Protein AF-A0A812JUW0-F1 (afdb_monomer_lite)

Sequence (245 aa):
MTWKSFYEKIEKSSPAAGEGAESEDSSPEVKVEDQGLHMAWTISVICWGLGLLGHKNDELLSCLASLVKPLLQHLSPYQLQNCLWAFASLGMKDAGPFFGAAVGTIEPRIKLFSHESLVAILTSFAMVKVLSANLFDAAAKVLAEAGDTLRPQDIANCTWAFAILRHPHPDIFSGLGTSAAARLHEFRPEQVAVLAWAYALARRRLAPLFEAIQKDVVGRYQQFNPDSLAGKLSVWLTFSMLLLL

Radius of gyration: 22.27 Å; chains: 1; bounding box: 39×50×75 Å

Structure (mmCIF, N/CA/C/O backbone):
data_AF-A0A812JUW0-F1
#
_entry.id   AF-A0A812JUW0-F1
#
loop_
_atom_site.group_PDB
_atom_site.id
_atom_site.type_symbol
_atom_site.label_atom_id
_atom_site.label_alt_id
_atom_site.label_comp_id
_atom_site.label_asym_id
_atom_site.label_entity_id
_atom_site.label_seq_id
_atom_site.pdbx_PDB_ins_code
_atom_site.Cartn_x
_atom_site.Cartn_y
_atom_site.Cartn_z
_atom_site.occupancy
_atom_site.B_iso_or_equiv
_atom_site.auth_seq_id
_atom_site.auth_comp_id
_atom_site.auth_asym_id
_atom_site.auth_atom_id
_atom_site.pdbx_PDB_model_num
ATOM 1 N N . MET A 1 1 ? 24.761 8.823 18.088 1.00 43.53 1 MET A N 1
ATOM 2 C CA . MET A 1 1 ? 23.777 9.610 18.863 1.00 43.53 1 MET A CA 1
ATOM 3 C C . MET A 1 1 ? 23.130 8.682 19.864 1.00 43.53 1 MET A C 1
ATOM 5 O O . MET A 1 1 ? 22.489 7.726 19.452 1.00 43.53 1 MET A O 1
ATOM 9 N N . THR A 1 2 ? 23.386 8.887 21.150 1.00 41.88 2 THR A N 1
ATOM 10 C CA . THR A 1 2 ? 22.841 8.060 22.232 1.00 41.88 2 THR A CA 1
ATOM 11 C C . THR A 1 2 ? 21.511 8.641 22.708 1.00 41.88 2 THR A C 1
ATOM 13 O O . THR A 1 2 ? 21.318 9.851 22.710 1.00 41.88 2 THR A O 1
ATOM 16 N N . TRP A 1 3 ? 20.584 7.780 23.127 1.00 32.16 3 TRP A N 1
ATOM 17 C CA . TRP A 1 3 ? 19.238 8.141 23.599 1.00 32.16 3 TRP A CA 1
ATOM 18 C C . TRP A 1 3 ? 19.228 9.254 24.669 1.00 32.16 3 TRP A C 1
ATOM 20 O O . TRP A 1 3 ? 18.366 10.129 24.653 1.00 32.16 3 TRP A O 1
ATOM 30 N N . LYS A 1 4 ? 20.262 9.300 25.524 1.00 34.59 4 LYS A N 1
ATOM 31 C CA . LYS A 1 4 ? 20.485 10.382 26.499 1.00 34.59 4 LYS A CA 1
ATOM 32 C C . LYS A 1 4 ? 20.612 11.769 25.859 1.00 34.59 4 LYS A C 1
ATOM 34 O O . LYS A 1 4 ? 20.006 12.710 26.352 1.00 34.59 4 LYS A O 1
ATOM 39 N N . SER A 1 5 ? 21.321 11.898 24.733 1.00 34.78 5 SER A N 1
ATOM 40 C CA . SER A 1 5 ? 21.528 13.205 24.091 1.00 34.78 5 SER A CA 1
ATOM 41 C C . SER A 1 5 ? 20.258 13.763 23.447 1.00 34.78 5 SER A C 1
ATOM 43 O O . SER A 1 5 ? 20.192 14.952 23.157 1.00 34.78 5 SER A O 1
ATOM 45 N N . PHE A 1 6 ? 19.269 12.907 23.170 1.00 37.59 6 PHE A N 1
ATOM 46 C CA . PHE A 1 6 ? 17.970 13.324 22.646 1.00 37.59 6 PHE A CA 1
ATOM 47 C C . PHE A 1 6 ? 17.069 13.855 23.771 1.00 37.59 6 PHE A C 1
ATOM 49 O O . PHE A 1 6 ? 16.506 14.937 23.628 1.00 37.59 6 PHE A O 1
ATOM 56 N N . TYR A 1 7 ? 17.032 13.163 24.917 1.00 36.69 7 TYR A N 1
ATOM 57 C CA . TYR A 1 7 ? 16.307 13.610 26.115 1.00 36.69 7 TYR A CA 1
ATOM 58 C C . TYR A 1 7 ? 16.863 14.916 26.695 1.00 36.69 7 TYR A C 1
ATOM 60 O O . TYR A 1 7 ? 16.098 15.847 26.925 1.00 36.69 7 TYR A O 1
ATOM 68 N N . GLU A 1 8 ? 18.188 15.045 26.818 1.00 43.38 8 GLU A N 1
ATOM 69 C CA . GLU A 1 8 ? 18.823 16.278 27.318 1.00 43.38 8 GLU A CA 1
ATOM 70 C C . GLU A 1 8 ? 18.531 17.502 26.434 1.00 43.38 8 GLU A C 1
ATOM 72 O O . GLU A 1 8 ? 18.550 18.640 26.904 1.00 43.38 8 GLU A O 1
ATOM 77 N N . LYS A 1 9 ? 18.267 17.285 25.140 1.00 42.47 9 LYS A N 1
ATOM 78 C CA . LYS A 1 9 ? 17.955 18.357 24.188 1.00 42.47 9 LYS A CA 1
ATOM 79 C C . LYS A 1 9 ? 16.511 18.842 24.321 1.00 42.47 9 LYS A C 1
ATOM 81 O O . LYS A 1 9 ? 16.259 20.019 24.090 1.00 42.47 9 LYS A O 1
ATOM 86 N N . ILE A 1 10 ? 15.601 17.949 24.709 1.00 42.12 10 ILE A N 1
ATOM 87 C CA . ILE A 1 10 ? 14.196 18.260 24.995 1.00 42.12 10 ILE A CA 1
ATOM 88 C C . ILE A 1 10 ? 14.092 18.992 26.338 1.00 42.12 10 ILE A C 1
ATOM 90 O O . ILE A 1 10 ? 13.465 20.045 26.417 1.00 42.12 10 ILE A O 1
ATOM 94 N N . GLU A 1 11 ? 14.790 18.501 27.361 1.00 36.78 11 GLU A N 1
ATOM 95 C CA . GLU A 1 11 ? 14.770 19.070 28.714 1.00 36.78 11 GLU A CA 1
ATOM 96 C C . GLU A 1 11 ? 15.351 20.496 28.753 1.00 36.78 11 GLU A C 1
ATOM 98 O O . GLU A 1 11 ? 14.772 21.388 29.364 1.00 36.78 11 GLU A O 1
ATOM 103 N N . LYS A 1 12 ? 16.422 20.763 27.989 1.00 40.06 12 LYS A N 1
ATOM 104 C CA . LYS A 1 12 ? 17.018 22.110 27.852 1.00 40.06 12 LYS A CA 1
ATOM 105 C C . LYS A 1 12 ? 16.205 23.095 27.006 1.00 40.06 12 LYS A C 1
ATOM 107 O O . LYS A 1 12 ? 16.500 24.285 27.033 1.00 40.06 12 LYS A O 1
ATOM 112 N N . SER A 1 13 ? 15.230 22.618 26.230 1.00 36.50 13 SER A N 1
ATOM 113 C CA . SER A 1 13 ? 14.337 23.473 25.430 1.00 36.50 13 SER A CA 1
ATOM 114 C C . SER A 1 13 ? 13.050 23.866 26.162 1.00 36.50 13 SER A C 1
ATOM 116 O O . SER A 1 13 ? 12.277 24.671 25.645 1.00 36.50 13 SER A O 1
ATOM 118 N N . SER A 1 14 ? 12.838 23.333 27.368 1.00 29.84 14 SER A N 1
ATOM 119 C CA . SER A 1 14 ? 11.756 23.743 28.258 1.00 29.84 14 SER A CA 1
ATOM 120 C C . SER A 1 14 ? 12.184 24.984 29.053 1.00 29.84 14 SER A C 1
ATOM 122 O O . SER A 1 14 ? 13.295 24.994 29.587 1.00 29.84 14 SER A O 1
ATOM 124 N N . PRO A 1 15 ? 11.356 26.040 29.161 1.00 32.12 15 PRO A N 1
ATOM 125 C CA . PRO A 1 15 ? 11.672 27.172 30.024 1.00 32.12 15 PRO A CA 1
ATOM 126 C C . PRO A 1 15 ? 11.814 26.688 31.476 1.00 32.12 15 PRO A C 1
ATOM 128 O O . PRO A 1 15 ? 10.964 25.959 31.986 1.00 32.12 15 PRO A O 1
ATOM 131 N N . ALA A 1 16 ? 12.938 27.044 32.100 1.00 34.09 16 ALA A N 1
ATOM 132 C CA . ALA A 1 16 ? 13.340 26.589 33.424 1.00 34.09 16 ALA A CA 1
ATOM 133 C C . ALA A 1 16 ? 12.333 27.023 34.501 1.00 34.09 16 ALA A C 1
ATOM 135 O O . ALA A 1 16 ? 12.074 28.215 34.666 1.00 34.09 16 ALA A O 1
ATOM 136 N N . ALA A 1 17 ? 11.809 26.061 35.263 1.00 30.72 17 ALA A N 1
ATOM 137 C CA . ALA A 1 17 ? 11.135 26.335 36.524 1.00 30.72 17 ALA A CA 1
ATOM 138 C C . ALA A 1 17 ? 12.205 26.693 37.569 1.00 30.72 17 ALA A C 1
ATOM 140 O O . ALA A 1 17 ? 13.008 25.847 37.959 1.00 30.72 17 ALA A O 1
ATOM 141 N N . GLY A 1 18 ? 12.255 27.965 37.963 1.00 31.16 18 GLY A N 1
ATOM 142 C CA . GLY A 1 18 ? 13.013 28.413 39.126 1.00 31.16 18 GLY A CA 1
ATOM 143 C C . GLY A 1 18 ? 12.275 28.040 40.410 1.00 31.16 18 GLY A C 1
ATOM 144 O O . GLY A 1 18 ? 11.073 28.268 40.526 1.00 31.16 18 GLY A O 1
ATOM 145 N N . GLU A 1 19 ? 12.998 27.466 41.366 1.00 34.09 19 GLU A N 1
ATOM 146 C CA . GLU A 1 19 ? 12.528 27.254 42.733 1.00 34.09 19 GLU A CA 1
ATOM 147 C C . GLU A 1 19 ? 12.426 28.596 43.479 1.00 34.09 19 GLU A C 1
ATOM 149 O O . GLU A 1 19 ? 13.383 29.371 43.504 1.00 34.09 19 GLU A O 1
ATOM 154 N N . GLY A 1 20 ? 11.284 28.830 44.137 1.00 30.80 20 GLY A N 1
ATOM 155 C CA . GLY A 1 20 ? 11.148 29.799 45.227 1.00 30.80 20 GLY A CA 1
ATOM 156 C C . GLY A 1 20 ? 10.054 30.854 45.050 1.00 30.80 20 GLY A C 1
ATOM 157 O O . GLY A 1 20 ? 10.342 31.945 44.573 1.00 30.80 20 GLY A O 1
ATOM 158 N N . ALA A 1 21 ? 8.833 30.540 45.499 1.00 27.75 21 ALA A N 1
ATOM 159 C CA . ALA A 1 21 ? 7.939 31.393 46.302 1.00 27.75 21 ALA A CA 1
ATOM 160 C C . ALA A 1 21 ? 6.528 30.777 46.319 1.00 27.75 21 ALA A C 1
ATOM 162 O O . ALA A 1 21 ? 5.936 30.528 45.273 1.00 27.75 21 ALA A O 1
ATOM 163 N N . GLU A 1 22 ? 5.995 30.527 47.514 1.00 41.31 22 GLU A N 1
ATOM 164 C CA . GLU A 1 22 ? 4.578 30.231 47.727 1.00 41.31 22 GLU A CA 1
ATOM 165 C C . GLU A 1 22 ? 3.726 31.401 47.205 1.00 41.31 22 GLU A C 1
ATOM 167 O O . GLU A 1 22 ? 3.746 32.490 47.777 1.00 41.31 22 GLU A O 1
ATOM 172 N N . SER A 1 23 ? 2.969 31.190 46.129 1.00 32.59 23 SER A N 1
ATOM 173 C CA . SER A 1 23 ? 1.842 32.052 45.760 1.00 32.59 23 SER A CA 1
ATOM 174 C C . SER A 1 23 ? 0.919 31.323 44.788 1.00 32.59 23 SER A C 1
ATOM 176 O O . SER A 1 23 ? 1.364 30.913 43.722 1.00 32.59 23 SER A O 1
ATOM 178 N N . GLU A 1 24 ? -0.335 31.174 45.221 1.00 33.78 24 GLU A N 1
ATOM 179 C CA . GLU A 1 24 ? -1.560 30.847 44.475 1.00 33.78 24 GLU A CA 1
ATOM 180 C C . GLU A 1 24 ? -1.440 29.831 43.325 1.00 33.78 24 GLU A C 1
ATOM 182 O O . GLU A 1 24 ? -1.001 30.143 42.217 1.00 33.78 24 GLU A O 1
ATOM 187 N N . ASP A 1 25 ? -1.937 28.617 43.598 1.00 35.53 25 ASP A N 1
ATOM 188 C CA . ASP A 1 25 ? -2.218 27.567 42.616 1.00 35.53 25 ASP A CA 1
ATOM 189 C C . ASP A 1 25 ? -3.075 28.122 41.468 1.00 35.53 25 ASP A C 1
ATOM 191 O O . ASP A 1 25 ? -4.295 28.250 41.542 1.00 35.53 25 ASP A O 1
ATOM 195 N N . SER A 1 26 ? -2.374 28.507 40.411 1.00 35.00 26 SER A N 1
ATOM 196 C CA . SER A 1 26 ? -2.895 28.900 39.110 1.00 35.00 26 SER A CA 1
ATOM 197 C C . SER A 1 26 ? -2.210 28.035 38.056 1.00 35.00 26 SER A C 1
ATOM 199 O O . SER A 1 26 ? -1.702 28.508 37.040 1.00 35.00 26 SER A O 1
ATOM 201 N N . SER A 1 27 ? -2.172 26.726 38.316 1.00 34.12 27 SER A N 1
ATOM 202 C CA . SER A 1 27 ? -1.866 25.744 37.284 1.00 34.12 27 SER A CA 1
ATOM 203 C C . SER A 1 27 ? -2.914 25.905 36.174 1.00 34.12 27 SER A C 1
ATOM 205 O O . SER A 1 27 ? -4.108 25.807 36.468 1.00 34.12 27 SER A O 1
ATOM 207 N N . PRO A 1 28 ? -2.537 26.195 34.913 1.00 37.09 28 PRO A N 1
ATOM 208 C CA . PRO A 1 28 ? -3.521 26.323 33.851 1.00 37.09 28 PRO A CA 1
ATOM 209 C C . PRO A 1 28 ? -4.243 24.983 33.719 1.00 37.09 28 PRO A C 1
ATOM 211 O O . PRO A 1 28 ? -3.609 23.965 33.438 1.00 37.09 28 PRO A O 1
ATOM 214 N N . GLU A 1 29 ? -5.558 24.978 33.950 1.00 36.66 29 GLU A N 1
ATOM 215 C CA . GLU A 1 29 ? -6.418 23.840 33.641 1.00 36.66 29 GLU A CA 1
ATOM 216 C C . GLU A 1 29 ? -6.161 23.443 32.185 1.00 36.66 29 GLU A C 1
ATOM 218 O O . GLU A 1 29 ? -6.577 24.129 31.246 1.00 36.66 29 GLU A O 1
ATOM 223 N N . VAL A 1 30 ? -5.421 22.349 31.990 1.00 39.66 30 VAL A N 1
ATOM 224 C CA . VAL A 1 30 ? -5.222 21.749 30.674 1.00 39.66 30 VAL A CA 1
ATOM 225 C C . VAL A 1 30 ? -6.606 21.330 30.204 1.00 39.66 30 VAL A C 1
ATOM 227 O O . VAL A 1 30 ? -7.180 20.362 30.709 1.00 39.66 30 VAL A O 1
ATOM 230 N N . LYS A 1 31 ? -7.176 22.120 29.289 1.00 38.47 31 LYS A N 1
ATOM 231 C CA . LYS A 1 31 ? -8.528 21.918 28.770 1.00 38.47 31 LYS A CA 1
ATOM 232 C C . LYS A 1 31 ? -8.668 20.471 28.305 1.00 38.47 31 LYS A C 1
ATOM 234 O O . LYS A 1 31 ? -7.777 19.931 27.659 1.00 38.47 31 LYS A O 1
ATOM 239 N N . VAL A 1 32 ? -9.806 19.850 28.602 1.00 45.47 32 VAL A N 1
ATOM 240 C CA . VAL A 1 32 ? -10.122 18.449 28.257 1.00 45.47 32 VAL A CA 1
ATOM 241 C C . VAL A 1 32 ? -9.897 18.141 26.761 1.00 45.47 32 VAL A C 1
ATOM 243 O O . VAL A 1 32 ? -9.529 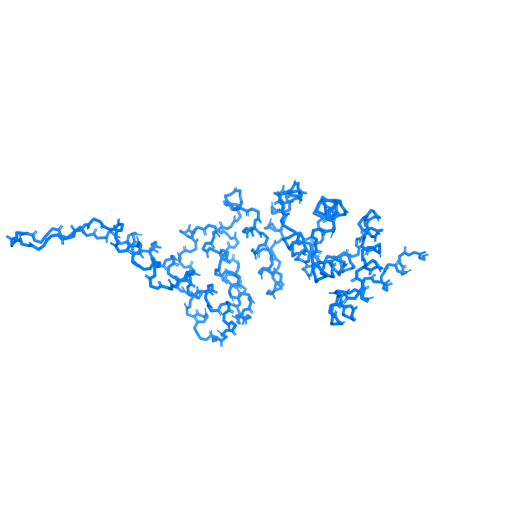17.024 26.403 1.00 45.47 32 VAL A O 1
ATOM 246 N N . GLU A 1 33 ? -10.034 19.143 25.886 1.00 50.09 33 GLU A N 1
ATOM 247 C CA . GLU A 1 33 ? -9.708 19.056 24.452 1.00 50.09 33 GLU A CA 1
ATOM 248 C C . GLU A 1 33 ? -8.219 18.761 24.175 1.00 50.09 33 GLU A C 1
ATOM 250 O O . GLU A 1 33 ? -7.896 18.006 23.258 1.00 50.09 33 GLU A O 1
ATOM 255 N N . ASP A 1 34 ? -7.314 19.290 24.998 1.00 55.34 34 ASP A N 1
ATOM 256 C CA . ASP A 1 34 ? -5.862 19.129 24.874 1.00 55.34 34 ASP A CA 1
ATOM 257 C C . ASP A 1 34 ? -5.413 17.723 25.326 1.00 55.34 34 ASP A C 1
ATOM 259 O O . ASP A 1 34 ? -4.532 17.097 24.728 1.00 55.34 34 ASP A O 1
ATOM 263 N N . GLN A 1 35 ? -6.113 17.140 26.309 1.00 57.84 35 GLN A N 1
ATOM 264 C CA . GLN A 1 35 ? -5.899 15.749 26.738 1.00 57.84 35 GLN A CA 1
ATOM 265 C C . GLN A 1 35 ? -6.239 14.743 25.626 1.00 57.84 35 GLN A C 1
ATOM 267 O O . GLN A 1 35 ? -5.523 13.754 25.436 1.00 57.84 35 GLN A O 1
ATOM 272 N N . GLY A 1 36 ? -7.297 15.007 24.851 1.00 60.31 36 GLY A N 1
ATOM 273 C CA . GLY A 1 36 ? -7.680 14.181 23.704 1.00 60.31 36 GLY A CA 1
ATOM 274 C C . GLY A 1 36 ? -6.615 14.164 22.600 1.00 60.31 36 GLY A C 1
ATOM 275 O O . GLY A 1 36 ? -6.335 13.108 22.025 1.00 60.31 36 GLY A O 1
ATOM 276 N N . LEU A 1 37 ? -5.964 15.306 22.350 1.00 64.75 37 LEU A N 1
ATOM 277 C CA . LEU A 1 37 ? -4.883 15.431 21.365 1.00 64.75 37 LEU A CA 1
ATOM 278 C C . LEU A 1 37 ? -3.600 14.708 21.804 1.00 64.75 37 LEU A C 1
ATOM 280 O O . LEU A 1 37 ? -2.991 13.981 21.010 1.00 64.75 37 LEU A O 1
ATOM 284 N N . HIS A 1 38 ? -3.206 14.856 23.071 1.00 72.50 38 HIS A N 1
ATOM 285 C CA . HIS A 1 38 ? -2.060 14.133 23.629 1.00 72.50 38 HIS A CA 1
ATOM 286 C C . HIS A 1 38 ? -2.277 12.616 23.617 1.00 72.50 38 HIS A C 1
ATOM 288 O O . HIS A 1 38 ? -1.358 11.852 23.294 1.00 72.50 38 HIS A O 1
ATOM 294 N N . MET A 1 39 ? -3.501 12.169 23.901 1.00 76.38 39 MET A N 1
ATOM 295 C CA . MET A 1 39 ? -3.869 10.758 23.844 1.00 76.38 39 MET A CA 1
ATOM 296 C C . MET A 1 39 ? -3.811 10.215 22.409 1.00 76.38 39 MET A C 1
ATOM 298 O O . MET A 1 39 ? -3.227 9.156 22.183 1.00 76.38 39 MET A O 1
ATOM 302 N N . ALA A 1 40 ? -4.313 10.965 21.424 1.00 76.81 40 ALA A N 1
ATOM 303 C CA . ALA A 1 40 ? -4.220 10.613 20.005 1.00 76.81 40 ALA A CA 1
ATOM 304 C C . ALA A 1 40 ? -2.769 10.422 19.531 1.00 76.81 40 ALA A C 1
ATOM 306 O O . ALA A 1 40 ? -2.444 9.424 18.878 1.00 76.81 40 ALA A O 1
ATOM 307 N N . TRP A 1 41 ? -1.879 11.351 19.892 1.00 84.38 41 TRP A N 1
ATOM 308 C CA . TRP A 1 41 ? -0.459 11.230 19.567 1.00 84.38 41 TRP A CA 1
ATOM 309 C C . TRP A 1 41 ? 0.160 9.996 20.227 1.00 84.38 41 TRP A C 1
ATOM 311 O O . TRP A 1 41 ? 0.748 9.163 19.534 1.00 84.38 41 TRP A O 1
ATOM 321 N N . THR A 1 42 ? -0.048 9.835 21.534 1.00 86.88 42 THR A N 1
ATOM 322 C CA . THR A 1 42 ? 0.510 8.726 22.321 1.00 86.88 42 THR A CA 1
ATOM 323 C C . THR A 1 42 ? 0.080 7.375 21.760 1.00 86.88 42 THR A C 1
ATOM 325 O O . THR A 1 42 ? 0.923 6.510 21.517 1.00 86.88 42 THR A O 1
ATOM 328 N N . ILE A 1 43 ? -1.211 7.201 21.463 1.00 86.19 43 ILE A N 1
ATOM 329 C CA . ILE A 1 43 ? -1.713 5.943 20.909 1.00 86.19 43 ILE A CA 1
ATOM 330 C C . ILE A 1 43 ? -1.110 5.663 19.528 1.00 86.19 43 ILE A C 1
ATOM 332 O O . ILE A 1 43 ? -0.727 4.526 19.254 1.00 86.19 43 ILE A O 1
ATOM 336 N N . SER A 1 44 ? -0.966 6.678 18.671 1.00 88.44 44 SER A N 1
ATOM 337 C CA . SER A 1 44 ? -0.362 6.484 17.346 1.00 88.44 44 SER A CA 1
ATOM 338 C C . SER A 1 44 ? 1.095 6.011 17.429 1.00 88.44 44 SER A C 1
ATOM 340 O O . SER A 1 44 ? 1.513 5.159 16.643 1.00 88.44 44 SER A O 1
ATOM 342 N N . VAL A 1 45 ? 1.852 6.510 18.412 1.00 89.31 45 VAL A N 1
ATOM 343 C CA . VAL A 1 45 ? 3.244 6.112 18.656 1.00 89.31 45 VAL A CA 1
ATOM 344 C C . VAL A 1 45 ? 3.310 4.697 19.221 1.00 89.31 45 VAL A C 1
ATOM 346 O O . VAL A 1 45 ? 4.145 3.914 18.775 1.00 89.31 45 VAL A O 1
ATOM 349 N N . ILE A 1 46 ? 2.405 4.336 20.139 1.00 90.44 46 ILE A N 1
ATOM 350 C CA . ILE A 1 46 ? 2.284 2.961 20.646 1.00 90.44 46 ILE A CA 1
ATOM 351 C C . ILE A 1 46 ? 1.986 1.999 19.493 1.00 90.44 46 ILE A C 1
ATOM 353 O O . ILE A 1 46 ? 2.671 0.989 19.351 1.00 90.44 46 ILE A O 1
ATOM 357 N N . CYS A 1 47 ? 1.009 2.324 18.641 1.00 89.44 47 CYS A N 1
ATOM 358 C CA . CYS A 1 47 ? 0.661 1.515 17.473 1.00 89.44 47 CYS A CA 1
ATOM 359 C C . CYS A 1 47 ? 1.878 1.321 16.562 1.00 89.44 47 CYS A C 1
ATOM 361 O O . CYS A 1 47 ? 2.236 0.191 16.232 1.00 89.44 47 CYS A O 1
ATOM 363 N N . TRP A 1 48 ? 2.556 2.414 16.209 1.00 88.38 48 TRP A N 1
ATOM 364 C CA . TRP A 1 48 ? 3.756 2.358 15.381 1.00 88.38 48 TRP A CA 1
ATOM 365 C C . TRP A 1 48 ? 4.862 1.497 16.009 1.00 88.38 48 TRP A C 1
ATOM 367 O O . TRP A 1 48 ? 5.406 0.618 15.341 1.00 88.38 48 TRP A O 1
ATOM 377 N N . GLY A 1 49 ? 5.142 1.686 17.302 1.00 89.25 49 GLY A N 1
ATOM 378 C CA . GLY A 1 49 ? 6.133 0.903 18.039 1.00 89.25 49 GLY A CA 1
ATOM 379 C C . GLY A 1 49 ? 5.808 -0.592 18.064 1.00 89.25 49 GLY A C 1
ATOM 380 O O . GLY A 1 49 ? 6.680 -1.413 17.787 1.00 89.25 49 GLY A O 1
ATOM 381 N N . LEU A 1 50 ? 4.547 -0.957 18.316 1.00 89.25 50 LEU A N 1
ATOM 382 C CA . LEU A 1 50 ? 4.095 -2.352 18.277 1.00 89.25 50 LEU A CA 1
ATOM 383 C C . LEU A 1 50 ? 4.277 -2.969 16.887 1.00 89.25 50 LEU A C 1
ATOM 385 O O . LEU A 1 50 ? 4.781 -4.088 16.777 1.00 89.25 50 LEU A O 1
ATOM 389 N N . GLY A 1 51 ? 3.903 -2.239 15.833 1.00 86.75 51 GLY A N 1
ATOM 390 C CA . GLY A 1 51 ? 4.049 -2.704 14.456 1.00 86.75 51 GLY A CA 1
ATOM 391 C C . GLY A 1 51 ? 5.512 -2.918 14.059 1.00 86.75 51 GLY A C 1
ATOM 392 O O . GLY A 1 51 ? 5.823 -3.912 13.407 1.00 86.75 51 GLY A O 1
ATOM 393 N N . LEU A 1 52 ? 6.425 -2.044 14.498 1.00 87.31 52 LEU A N 1
ATOM 394 C CA . LEU A 1 52 ? 7.865 -2.213 14.268 1.00 87.31 52 LEU A CA 1
ATOM 395 C C . LEU A 1 52 ? 8.452 -3.425 14.999 1.00 87.31 52 LEU A C 1
ATOM 397 O O . LEU A 1 52 ? 9.313 -4.108 14.450 1.00 87.31 52 LEU A O 1
ATOM 401 N N . LEU A 1 53 ? 7.997 -3.689 16.225 1.00 89.94 53 LEU A N 1
ATOM 402 C CA . LEU A 1 53 ? 8.456 -4.831 17.020 1.00 89.94 53 LEU A CA 1
ATOM 403 C C . LEU A 1 53 ? 7.856 -6.164 16.551 1.00 89.94 53 LEU A C 1
ATOM 405 O O . LEU A 1 53 ? 8.315 -7.219 16.982 1.00 89.94 53 LEU A O 1
ATOM 409 N N . GLY A 1 54 ? 6.814 -6.136 15.712 1.00 86.44 54 GLY A N 1
ATOM 410 C CA . GLY A 1 54 ? 6.083 -7.334 15.292 1.00 86.44 54 GLY A CA 1
ATOM 411 C C . GLY A 1 54 ? 5.366 -8.045 16.447 1.00 86.44 54 GLY A C 1
ATOM 412 O O . GLY A 1 54 ? 4.972 -9.204 16.315 1.00 86.44 54 GLY A O 1
ATOM 413 N N . HIS A 1 55 ? 5.207 -7.379 17.595 1.00 84.31 55 HIS A N 1
ATOM 414 C CA . HIS A 1 55 ? 4.640 -7.981 18.794 1.00 84.31 55 HIS A CA 1
ATOM 415 C C . HIS A 1 55 ? 3.112 -7.979 18.716 1.00 84.31 55 HIS A C 1
ATOM 417 O O . HIS A 1 55 ? 2.440 -7.008 19.077 1.00 84.31 55 HIS A O 1
ATOM 423 N N . LYS A 1 56 ? 2.554 -9.090 18.237 1.00 88.81 56 LYS A N 1
ATOM 424 C CA . LYS A 1 56 ? 1.110 -9.276 18.134 1.00 88.81 56 LYS A CA 1
ATOM 425 C C . LYS A 1 56 ? 0.496 -9.625 19.492 1.00 88.81 56 LYS A C 1
ATOM 427 O O . LYS A 1 56 ? 0.815 -10.656 20.075 1.00 88.81 56 LYS A O 1
ATOM 432 N N . ASN A 1 57 ? -0.453 -8.806 19.940 1.00 90.25 57 ASN A N 1
ATOM 433 C CA . ASN A 1 57 ? -1.342 -9.109 21.060 1.00 90.25 57 ASN A CA 1
ATOM 434 C C . ASN A 1 57 ? -2.772 -8.686 20.684 1.00 90.25 57 ASN A C 1
ATOM 436 O O . ASN A 1 57 ? -3.060 -7.495 20.590 1.00 90.25 57 ASN A O 1
ATOM 440 N N . ASP A 1 58 ? -3.650 -9.661 20.441 1.00 90.06 58 ASP A N 1
ATOM 441 C CA . ASP A 1 58 ? -5.004 -9.414 19.924 1.00 90.06 58 ASP A CA 1
ATOM 442 C C . ASP A 1 58 ? -5.870 -8.583 20.892 1.00 90.06 58 ASP A C 1
ATOM 444 O O . ASP A 1 58 ? -6.633 -7.722 20.446 1.00 90.06 58 ASP A O 1
ATOM 448 N N . GLU A 1 59 ? -5.735 -8.794 22.205 1.00 90.00 59 GLU A N 1
ATOM 449 C CA . GLU A 1 59 ? -6.479 -8.044 23.228 1.00 90.00 59 GLU A CA 1
ATOM 450 C C . GLU A 1 59 ? -6.038 -6.580 23.266 1.00 90.00 59 GLU A C 1
ATOM 452 O O . GLU A 1 59 ? -6.869 -5.670 23.238 1.00 90.00 59 GLU A O 1
ATOM 457 N N . LEU A 1 60 ? -4.722 -6.346 23.249 1.00 90.19 60 LEU A N 1
ATOM 458 C CA . LEU A 1 60 ? -4.155 -5.002 23.213 1.00 90.19 60 LEU A CA 1
ATOM 459 C C . LEU A 1 60 ? -4.576 -4.259 21.942 1.00 90.19 60 LEU A C 1
ATOM 461 O O . LEU A 1 60 ? -4.996 -3.109 22.021 1.00 90.19 60 LEU A O 1
ATOM 465 N N . LEU A 1 61 ? -4.507 -4.910 20.778 1.00 91.19 61 LEU A N 1
ATOM 466 C CA . LEU A 1 61 ? -4.919 -4.303 19.509 1.00 91.19 61 LEU A CA 1
ATOM 467 C C . LEU A 1 61 ? -6.410 -3.947 19.509 1.00 91.19 61 LEU A C 1
ATOM 469 O O . LEU A 1 61 ? -6.773 -2.850 19.089 1.00 91.19 61 LEU A O 1
ATOM 473 N N . SER A 1 62 ? -7.262 -4.822 20.048 1.00 90.56 62 SER A N 1
ATOM 474 C CA . SER A 1 62 ? -8.705 -4.571 20.169 1.00 90.56 62 SER A CA 1
ATOM 475 C C . SER A 1 62 ? -9.012 -3.402 21.115 1.00 90.56 62 SER A C 1
ATOM 477 O O . SER A 1 62 ? -9.875 -2.566 20.826 1.00 90.56 62 SER A O 1
ATOM 479 N N . CYS A 1 63 ? -8.272 -3.303 22.224 1.00 90.50 63 CYS A N 1
ATOM 480 C CA . CYS A 1 63 ? -8.362 -2.186 23.161 1.00 90.50 63 CYS A CA 1
ATOM 481 C C . CYS A 1 63 ? -7.933 -0.866 22.500 1.00 90.50 63 CYS A C 1
ATOM 483 O O . CYS A 1 63 ? -8.691 0.105 22.506 1.00 90.50 63 CYS A O 1
ATOM 485 N N . LEU A 1 64 ? -6.771 -0.846 21.837 1.00 91.00 64 LEU A N 1
ATOM 486 C CA . LEU A 1 64 ? -6.276 0.329 21.115 1.00 91.00 64 LEU A CA 1
ATOM 487 C C . LEU A 1 64 ? -7.244 0.761 20.009 1.00 91.00 64 LEU A C 1
ATOM 489 O O . LEU A 1 64 ? -7.554 1.943 19.905 1.00 91.00 64 LEU A O 1
ATOM 493 N N . ALA A 1 65 ? -7.786 -0.171 19.221 1.00 91.00 65 ALA A N 1
ATOM 494 C CA . ALA A 1 65 ? -8.776 0.149 18.194 1.00 91.00 65 ALA A CA 1
ATOM 495 C C . ALA A 1 65 ? -10.034 0.804 18.791 1.00 91.00 65 ALA A C 1
ATOM 497 O O . ALA A 1 65 ? -10.549 1.771 18.226 1.00 91.00 65 ALA A O 1
ATOM 498 N N . SER A 1 66 ? -10.497 0.327 19.950 1.00 89.44 66 SER A N 1
ATOM 499 C CA . SER A 1 66 ? -11.652 0.889 20.664 1.00 89.44 66 SER A CA 1
ATOM 500 C C . SER A 1 66 ? -11.378 2.293 21.213 1.00 89.44 66 SER A C 1
ATOM 502 O O . SER A 1 66 ? -12.256 3.149 21.140 1.00 89.44 66 SER A O 1
ATOM 504 N N . LEU A 1 67 ? -10.156 2.552 21.693 1.00 89.12 67 LEU A N 1
ATOM 505 C CA . LEU A 1 67 ? -9.714 3.873 22.161 1.00 89.12 67 LEU A CA 1
ATOM 506 C C . LEU A 1 67 ? -9.529 4.874 21.013 1.00 89.12 67 LEU A C 1
ATOM 508 O O . LEU A 1 67 ? -9.870 6.046 21.147 1.00 89.12 67 LEU A O 1
ATOM 512 N N . VAL A 1 68 ? -9.006 4.423 19.870 1.00 90.56 68 VAL A N 1
ATOM 513 C CA . VAL A 1 68 ? -8.737 5.286 18.709 1.00 90.56 68 VAL A CA 1
ATOM 514 C C . VAL A 1 68 ? -10.008 5.623 17.940 1.00 90.56 68 VAL A C 1
ATOM 516 O O . VAL A 1 68 ? -10.114 6.719 17.395 1.00 90.56 68 VAL A O 1
ATOM 519 N N . LYS A 1 69 ? -10.981 4.709 17.879 1.00 90.25 69 LYS A N 1
ATOM 520 C CA . LYS A 1 69 ? -12.218 4.893 17.108 1.00 90.25 69 LYS A CA 1
ATOM 521 C C . LYS A 1 69 ? -12.947 6.224 17.382 1.00 90.25 69 LYS A C 1
ATOM 523 O O . LYS A 1 69 ? -13.267 6.893 16.400 1.00 90.25 69 LYS A O 1
ATOM 528 N N . PRO A 1 70 ? -13.188 6.659 18.637 1.00 88.88 70 PRO A N 1
ATOM 529 C CA . PRO A 1 70 ? -13.801 7.965 18.902 1.00 88.88 70 PRO A CA 1
ATOM 530 C C . PRO A 1 70 ? -12.890 9.152 18.548 1.00 88.88 70 PRO A C 1
ATOM 532 O O . PRO A 1 70 ? -13.384 10.251 18.326 1.00 88.88 70 PRO A O 1
ATOM 535 N N . LEU A 1 71 ? -11.573 8.942 18.455 1.00 88.19 71 LEU A N 1
ATOM 536 C CA . LEU A 1 71 ? -10.586 9.986 18.169 1.00 88.19 71 LEU A CA 1
ATOM 537 C C . LEU A 1 71 ? -10.293 10.164 16.673 1.00 88.19 71 LEU A C 1
ATOM 539 O O . LEU A 1 71 ? -9.592 11.108 16.314 1.00 88.19 71 LEU A O 1
ATOM 543 N N . LEU A 1 72 ? -10.813 9.294 15.794 1.00 90.00 72 LEU A N 1
ATOM 544 C CA . LEU A 1 72 ? -10.467 9.257 14.364 1.00 90.00 72 LEU A CA 1
ATOM 545 C C . LEU A 1 72 ? -10.518 10.636 13.694 1.00 90.00 72 LEU A C 1
ATOM 547 O O . LEU A 1 72 ? -9.576 11.011 12.997 1.00 90.00 72 LEU A O 1
ATOM 551 N N . GLN A 1 73 ? -11.572 11.415 13.948 1.00 87.62 73 GLN A N 1
ATOM 552 C CA . GLN A 1 73 ? -11.759 12.735 13.335 1.00 87.62 73 GLN A CA 1
ATOM 553 C C . GLN A 1 73 ? -10.683 13.753 13.738 1.00 87.62 73 GLN A C 1
ATOM 555 O O . GLN A 1 73 ? -10.356 14.638 12.948 1.00 87.62 73 GLN A O 1
ATOM 560 N N . HIS A 1 74 ? -10.098 13.593 14.924 1.00 86.25 74 HIS A N 1
ATOM 561 C CA . HIS A 1 74 ? -9.077 14.480 15.475 1.00 86.25 74 HIS A CA 1
ATOM 562 C C . HIS A 1 74 ? -7.652 14.039 15.130 1.00 86.25 74 HIS A C 1
ATOM 564 O O . HIS A 1 74 ?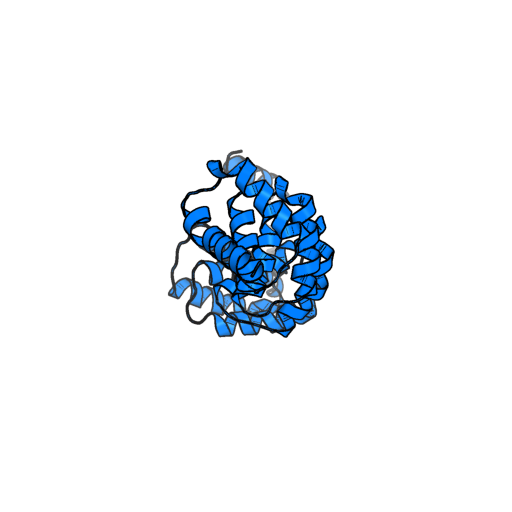 -6.715 14.818 15.299 1.00 86.25 74 HIS A O 1
ATOM 570 N N . LEU A 1 75 ? -7.468 12.818 14.614 1.00 87.38 75 LEU A N 1
ATOM 571 C CA . LEU A 1 75 ? -6.148 12.344 14.216 1.00 87.38 75 LEU A CA 1
ATOM 572 C C . LEU A 1 75 ? -5.604 13.157 13.043 1.00 87.38 75 LEU A C 1
ATOM 574 O O . LEU A 1 75 ? -6.299 13.431 12.054 1.00 87.38 75 LEU A O 1
ATOM 578 N N . SER A 1 76 ? -4.316 13.478 13.115 1.00 89.25 76 SER A N 1
ATOM 579 C CA . SER A 1 76 ? -3.569 13.943 11.953 1.00 89.25 76 SER A CA 1
ATOM 580 C C . SER A 1 76 ? -3.434 12.816 10.914 1.00 89.25 76 SER A C 1
ATOM 582 O O . SER A 1 76 ? -3.499 11.633 11.267 1.00 89.25 76 SER A O 1
ATOM 584 N N . PRO A 1 77 ? -3.206 13.148 9.629 1.00 89.62 77 PRO A N 1
ATOM 585 C CA . PRO A 1 77 ? -2.945 12.160 8.581 1.00 89.62 77 PRO A CA 1
ATOM 586 C C . PRO A 1 77 ? -1.896 11.105 8.960 1.00 89.62 77 PRO A C 1
ATOM 588 O O . PRO A 1 77 ? -2.116 9.909 8.775 1.00 89.62 77 PRO A O 1
ATOM 591 N N . TYR A 1 78 ? -0.793 11.553 9.561 1.00 88.00 78 TYR A N 1
ATOM 592 C CA . TYR A 1 78 ? 0.315 10.698 9.982 1.00 88.00 78 TYR A CA 1
ATOM 593 C C . TYR A 1 78 ? -0.065 9.774 11.150 1.00 88.00 78 TYR A C 1
ATOM 595 O O . TYR A 1 78 ? 0.267 8.590 11.152 1.00 88.00 78 TYR A O 1
ATOM 603 N N . GLN A 1 79 ? -0.812 10.287 12.133 1.00 91.12 79 GLN A N 1
ATOM 604 C CA . GLN A 1 79 ? -1.296 9.478 13.258 1.00 91.12 79 GLN A CA 1
ATOM 605 C C . GLN A 1 79 ? -2.258 8.385 12.780 1.00 91.12 79 GLN A C 1
ATOM 607 O O . GLN A 1 79 ? -2.141 7.233 13.196 1.00 91.12 79 GLN A O 1
ATOM 612 N N . LEU A 1 80 ? -3.176 8.730 11.872 1.00 93.00 80 LEU A N 1
ATOM 613 C CA . LEU A 1 80 ? -4.127 7.777 11.307 1.00 93.00 80 LEU A CA 1
ATOM 614 C C . LEU A 1 80 ? -3.424 6.683 10.494 1.00 93.00 80 LEU A C 1
ATOM 616 O O . LEU A 1 80 ? -3.744 5.503 10.645 1.00 93.00 80 LEU A O 1
ATOM 620 N N . GLN A 1 81 ? -2.440 7.063 9.677 1.00 93.75 81 GLN A N 1
ATOM 621 C CA . GLN A 1 81 ? -1.595 6.118 8.953 1.00 93.75 81 GLN A CA 1
ATOM 622 C C . GLN A 1 81 ? -0.894 5.140 9.904 1.00 93.75 81 GLN A C 1
ATOM 624 O O . GLN A 1 81 ? -0.912 3.940 9.641 1.00 93.75 81 GLN A O 1
ATOM 629 N N . ASN A 1 82 ? -0.297 5.624 10.998 1.00 93.00 82 ASN A N 1
ATOM 630 C CA . ASN A 1 82 ? 0.408 4.764 11.953 1.00 93.00 82 ASN A CA 1
ATOM 631 C C . ASN A 1 82 ? -0.518 3.718 12.580 1.00 93.00 82 ASN A C 1
ATOM 633 O O . ASN A 1 82 ? -0.148 2.546 12.655 1.00 93.00 82 ASN A O 1
ATOM 637 N N . CYS A 1 83 ? -1.729 4.117 12.979 1.00 93.62 83 CYS A N 1
ATOM 638 C CA . CYS A 1 83 ? -2.724 3.194 13.525 1.00 93.62 83 CYS A CA 1
ATOM 639 C C . CYS A 1 83 ? -3.140 2.138 12.492 1.00 93.62 83 CYS A C 1
ATOM 641 O O . CYS A 1 83 ? -3.101 0.943 12.779 1.00 93.62 83 CYS A O 1
ATOM 643 N N . LEU A 1 84 ? -3.494 2.561 11.272 1.00 95.56 84 LEU A N 1
ATOM 644 C CA . LEU A 1 84 ? -3.912 1.645 10.205 1.00 95.56 84 LEU A CA 1
ATOM 645 C C . LEU A 1 84 ? -2.802 0.663 9.831 1.00 95.56 84 LEU A C 1
ATOM 647 O O . LEU A 1 84 ? -3.060 -0.537 9.726 1.00 95.56 84 LEU A O 1
ATOM 651 N N . TRP A 1 85 ? -1.572 1.155 9.677 1.00 94.81 85 TRP A N 1
ATOM 652 C CA . TRP A 1 85 ? -0.430 0.315 9.341 1.00 94.81 85 TRP A CA 1
ATOM 653 C C . TRP A 1 85 ? -0.138 -0.701 10.437 1.00 94.81 85 TRP A C 1
ATOM 655 O O . TRP A 1 85 ? 0.028 -1.875 10.124 1.00 94.81 85 TRP A O 1
ATOM 665 N N . ALA A 1 86 ? -0.131 -0.286 11.705 1.00 94.25 86 ALA A N 1
ATOM 666 C CA . ALA A 1 86 ? 0.118 -1.182 12.830 1.00 94.25 86 ALA A CA 1
ATOM 667 C C . ALA A 1 86 ? -0.940 -2.285 12.945 1.00 94.25 86 ALA A C 1
ATOM 669 O O . ALA A 1 86 ? -0.610 -3.461 13.086 1.00 94.25 86 ALA A O 1
ATOM 670 N N . PHE A 1 87 ? -2.222 -1.924 12.852 1.00 94.31 87 PHE A N 1
ATOM 671 C CA . PHE A 1 87 ? -3.310 -2.897 12.932 1.00 94.31 87 PHE A CA 1
ATOM 672 C C . PHE A 1 87 ? -3.282 -3.878 11.760 1.00 94.31 87 PHE A C 1
ATOM 674 O O . PHE A 1 87 ? -3.532 -5.070 11.944 1.00 94.31 87 PHE A O 1
ATOM 681 N N . ALA A 1 88 ? -2.927 -3.401 10.567 1.00 94.44 88 ALA A N 1
ATOM 682 C CA . ALA A 1 88 ? -2.772 -4.252 9.400 1.00 94.44 88 ALA A CA 1
ATOM 683 C C . ALA A 1 88 ? -1.543 -5.170 9.486 1.00 94.44 88 ALA A C 1
ATOM 685 O O . ALA A 1 88 ? -1.667 -6.371 9.249 1.00 94.44 88 ALA A O 1
ATOM 686 N N . SER A 1 89 ? -0.372 -4.634 9.840 1.00 92.94 89 SER A N 1
ATOM 687 C CA . SER A 1 89 ? 0.894 -5.378 9.860 1.00 92.94 89 SER A CA 1
ATOM 688 C C . SER A 1 89 ? 0.929 -6.449 10.950 1.00 92.94 89 SER A C 1
ATOM 690 O O . SER A 1 89 ? 1.483 -7.525 10.737 1.00 92.94 89 SER A O 1
ATOM 692 N N . LEU A 1 90 ? 0.267 -6.203 12.083 1.00 93.06 90 LEU A N 1
ATOM 693 C CA . LEU A 1 90 ? 0.107 -7.179 13.165 1.00 93.06 90 LEU A CA 1
ATOM 694 C C . LEU A 1 90 ? -1.056 -8.158 12.917 1.00 93.06 90 LEU A C 1
ATOM 696 O O . LEU A 1 90 ? -1.272 -9.093 13.695 1.00 93.06 90 LEU A O 1
ATOM 700 N N . GLY A 1 91 ? -1.808 -7.978 11.828 1.00 90.50 91 GLY A N 1
ATOM 701 C CA . GLY A 1 91 ? -2.937 -8.829 11.466 1.00 90.50 91 GLY A CA 1
ATOM 702 C C . GLY A 1 91 ? -4.027 -8.828 12.536 1.00 90.50 91 GLY A C 1
ATOM 703 O O . GLY A 1 91 ? -4.433 -9.903 12.988 1.00 90.50 91 GLY A O 1
ATOM 704 N N . MET A 1 92 ? -4.444 -7.635 12.972 1.00 89.12 92 MET A N 1
ATOM 705 C CA . MET A 1 92 ? -5.540 -7.447 13.922 1.00 89.12 92 MET A CA 1
ATOM 706 C C . MET A 1 92 ? -6.786 -8.200 13.440 1.00 89.12 92 MET A C 1
ATOM 708 O O . MET A 1 92 ? -7.222 -8.042 12.295 1.00 89.12 92 MET A O 1
ATOM 712 N N . LYS A 1 93 ? -7.352 -9.035 14.315 1.00 85.62 93 LYS A N 1
ATOM 713 C CA . LYS A 1 93 ? -8.614 -9.729 14.040 1.00 85.62 93 LYS A CA 1
ATOM 714 C C . LYS A 1 93 ? -9.749 -8.711 13.957 1.00 85.62 93 LYS A C 1
ATOM 716 O O . LYS A 1 93 ? -9.725 -7.705 14.656 1.00 85.62 93 LYS A O 1
ATOM 721 N N . ASP A 1 94 ? -10.709 -8.963 13.070 1.00 82.56 94 ASP A N 1
ATOM 722 C CA . ASP A 1 94 ? -11.887 -8.110 12.881 1.00 82.56 94 ASP A CA 1
ATOM 723 C C . ASP A 1 94 ? -11.547 -6.627 12.647 1.00 82.56 94 ASP A C 1
ATOM 725 O O . ASP A 1 94 ? -12.217 -5.724 13.138 1.00 82.56 94 ASP A O 1
ATOM 729 N N . ALA A 1 95 ? -10.506 -6.351 11.853 1.00 85.88 95 ALA A N 1
ATOM 730 C CA . ALA A 1 95 ? -10.096 -4.984 11.525 1.00 85.88 95 ALA A CA 1
ATOM 731 C C . ALA A 1 95 ? -11.119 -4.212 10.664 1.00 85.88 95 ALA A C 1
ATOM 733 O O . ALA A 1 95 ? -11.105 -2.981 10.639 1.00 85.88 95 ALA A O 1
ATOM 734 N N . GLY A 1 96 ? -12.027 -4.916 9.980 1.00 86.44 96 GLY A N 1
ATOM 735 C CA . GLY A 1 96 ? -12.992 -4.345 9.033 1.00 86.44 96 GLY A CA 1
ATOM 736 C C . GLY A 1 96 ? -13.771 -3.129 9.561 1.00 86.44 96 GLY A C 1
ATOM 737 O O . GLY A 1 96 ? -13.730 -2.081 8.917 1.00 86.44 96 GLY A O 1
ATOM 738 N N . PRO A 1 97 ? -14.427 -3.196 10.736 1.00 89.69 97 PRO A N 1
ATOM 739 C CA . PRO A 1 97 ? -15.150 -2.063 11.313 1.00 89.69 97 PRO A CA 1
ATOM 740 C C . PRO A 1 97 ? -14.280 -0.834 11.608 1.00 89.69 97 PRO A C 1
ATOM 742 O O . PRO A 1 97 ? -14.750 0.292 11.445 1.00 89.69 97 PRO A O 1
ATOM 745 N N . PHE A 1 98 ? -13.026 -1.022 12.037 1.00 92.12 98 PHE A N 1
ATOM 746 C CA . PHE A 1 98 ? -12.105 0.096 12.268 1.00 92.12 98 PHE A CA 1
ATOM 747 C C . PHE A 1 98 ? -11.699 0.750 10.944 1.00 92.12 98 PHE A C 1
ATOM 749 O O . PHE A 1 98 ? -11.789 1.968 10.803 1.00 92.12 98 PHE A O 1
ATOM 756 N N . PHE A 1 99 ? -11.323 -0.057 9.948 1.00 94.75 99 PHE A N 1
ATOM 757 C CA . PHE A 1 99 ? -10.955 0.431 8.618 1.00 94.75 99 PHE A CA 1
ATOM 758 C C . PHE A 1 99 ? -12.131 1.141 7.937 1.00 94.75 99 PHE A C 1
ATOM 760 O O . PHE A 1 99 ? -11.946 2.225 7.393 1.00 94.75 99 PHE A O 1
ATOM 767 N N . GLY A 1 100 ? -13.349 0.600 8.039 1.00 93.00 100 GLY A N 1
ATOM 768 C CA . GLY A 1 100 ? -14.562 1.246 7.532 1.00 93.00 100 GLY A CA 1
ATOM 769 C C . GLY A 1 100 ? -14.838 2.604 8.187 1.00 93.00 100 GLY A C 1
ATOM 770 O O . GLY A 1 100 ? -15.144 3.568 7.490 1.00 93.00 100 GLY A O 1
ATOM 771 N N . ALA A 1 101 ? -14.658 2.723 9.507 1.00 92.75 101 ALA A N 1
ATOM 772 C CA . ALA A 1 101 ? -14.774 4.009 10.198 1.00 92.75 101 ALA A CA 1
ATOM 773 C C . ALA A 1 101 ? -13.678 5.005 9.769 1.00 92.75 101 ALA A C 1
ATOM 775 O O . ALA A 1 101 ? -13.947 6.195 9.598 1.00 92.75 101 ALA A O 1
ATOM 776 N N . ALA A 1 102 ? -12.452 4.520 9.547 1.00 94.75 102 ALA A N 1
ATOM 777 C CA . ALA A 1 102 ? -11.349 5.342 9.064 1.00 94.75 102 ALA A CA 1
ATOM 778 C C . ALA A 1 102 ? -11.615 5.904 7.656 1.00 94.75 102 ALA A C 1
ATOM 780 O O . ALA A 1 102 ? -11.294 7.067 7.417 1.00 94.75 102 ALA A O 1
ATOM 781 N N . VAL A 1 103 ? -12.257 5.146 6.752 1.00 95.19 103 VAL A N 1
ATOM 782 C CA . VAL A 1 103 ? -12.630 5.628 5.402 1.00 95.19 103 VAL A CA 1
ATOM 783 C C . VAL A 1 103 ? -13.426 6.932 5.479 1.00 95.19 103 VAL A C 1
ATOM 785 O O . VAL A 1 103 ? -13.050 7.904 4.826 1.00 95.19 103 VAL A O 1
ATOM 788 N N . GLY A 1 104 ? -14.450 6.998 6.339 1.00 91.56 104 GLY A N 1
ATOM 789 C CA . GLY A 1 104 ? -15.277 8.201 6.508 1.00 91.56 104 GLY A CA 1
ATOM 790 C C . GLY A 1 104 ? -14.510 9.428 7.019 1.00 91.56 104 GLY A C 1
ATOM 791 O O . GLY A 1 104 ? -14.960 10.556 6.844 1.00 91.56 104 GLY A O 1
ATOM 792 N N . THR A 1 105 ? -13.331 9.224 7.614 1.00 92.31 105 THR A N 1
ATOM 793 C CA . THR A 1 105 ? -12.423 10.305 8.024 1.00 92.31 105 THR A CA 1
ATOM 794 C C . THR A 1 105 ? -11.427 10.671 6.921 1.00 92.31 105 THR A C 1
ATOM 796 O O . THR A 1 105 ? -11.077 11.842 6.768 1.00 92.31 105 THR A O 1
ATOM 799 N N . ILE A 1 106 ? -10.952 9.685 6.155 1.00 94.88 106 ILE A N 1
ATOM 800 C CA . ILE A 1 106 ? -9.926 9.879 5.123 1.00 94.88 106 ILE A CA 1
ATOM 801 C C . ILE A 1 106 ? -10.516 10.560 3.893 1.00 94.88 106 ILE A C 1
ATOM 803 O O . ILE A 1 106 ? -9.931 11.526 3.412 1.00 94.88 106 ILE A O 1
ATOM 807 N N . GLU A 1 107 ? -11.660 10.089 3.389 1.00 91.94 107 GLU A N 1
ATOM 808 C CA . GLU A 1 107 ? -12.221 10.559 2.115 1.00 91.94 107 GLU A CA 1
ATOM 809 C C . GLU A 1 107 ? -12.419 12.086 2.062 1.00 91.94 107 GLU A C 1
ATOM 811 O O . GLU A 1 107 ? -11.912 12.706 1.122 1.00 91.94 107 GLU A O 1
ATOM 816 N N . PRO A 1 108 ? -13.028 12.748 3.071 1.00 91.94 108 PRO A N 1
ATOM 817 C CA . PRO A 1 108 ? -13.200 14.204 3.049 1.00 91.94 108 PRO A CA 1
ATOM 818 C C . PRO A 1 108 ? -11.878 14.977 3.150 1.00 91.94 108 PRO A C 1
ATOM 820 O O . PRO A 1 108 ? -11.800 16.148 2.782 1.00 91.94 108 PRO A O 1
ATOM 823 N N . ARG A 1 109 ? -10.830 14.333 3.675 1.00 93.00 109 ARG A N 1
ATOM 824 C CA . ARG A 1 109 ? -9.541 14.944 4.020 1.00 93.00 109 ARG A CA 1
ATOM 825 C C . ARG A 1 109 ? -8.413 14.495 3.099 1.00 93.00 109 ARG A C 1
ATOM 827 O O . ARG A 1 109 ? -7.273 14.861 3.355 1.00 93.00 109 ARG A O 1
ATOM 834 N N . ILE A 1 110 ? -8.695 13.741 2.035 1.00 93.56 110 ILE A N 1
ATOM 835 C CA . ILE A 1 110 ? -7.677 13.010 1.264 1.00 93.56 110 ILE A CA 1
ATOM 836 C C . ILE A 1 110 ? -6.556 13.909 0.719 1.00 93.56 110 ILE A C 1
ATOM 838 O O . ILE A 1 110 ? -5.395 13.516 0.717 1.00 93.56 110 ILE A O 1
ATOM 842 N N . LYS A 1 111 ? -6.883 15.155 0.350 1.00 91.69 111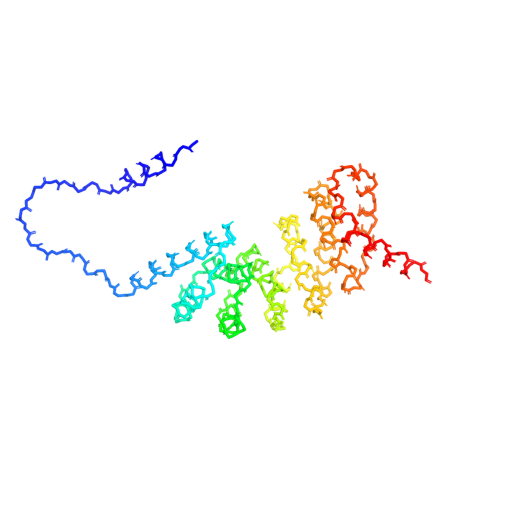 LYS A N 1
ATOM 843 C CA . LYS A 1 111 ? -5.923 16.159 -0.142 1.00 91.69 111 LYS A CA 1
ATOM 844 C C . LYS A 1 111 ? -4.955 16.682 0.929 1.00 91.69 111 LYS A C 1
ATOM 846 O O . LYS A 1 111 ? -3.964 17.311 0.584 1.00 91.69 111 LYS A O 1
ATOM 851 N N . LEU A 1 112 ? -5.248 16.461 2.212 1.00 91.25 112 LEU A N 1
ATOM 852 C CA . LEU A 1 112 ? -4.389 16.844 3.338 1.00 91.25 112 LEU A CA 1
ATOM 853 C C . LEU A 1 112 ? -3.323 15.785 3.648 1.00 91.25 112 LEU A C 1
ATOM 855 O O . LEU A 1 112 ? -2.415 16.043 4.435 1.00 91.25 112 LEU A O 1
ATOM 859 N N . PHE A 1 113 ? -3.449 14.581 3.087 1.00 92.44 113 PHE A N 1
ATOM 860 C CA . PHE A 1 113 ? -2.483 13.511 3.298 1.00 92.44 113 PHE A CA 1
ATOM 861 C C . PHE A 1 113 ? -1.292 13.706 2.364 1.00 92.44 113 PHE A C 1
ATOM 863 O O . PHE A 1 113 ? -1.456 13.988 1.177 1.00 92.44 113 PHE A O 1
ATOM 870 N N . SER A 1 114 ? -0.082 13.501 2.887 1.00 93.50 114 SER A N 1
ATOM 871 C CA . SER A 1 114 ? 1.093 13.377 2.026 1.00 93.50 114 SER A CA 1
ATOM 872 C C . SER A 1 114 ? 0.976 12.128 1.146 1.00 93.50 114 SER A C 1
ATOM 874 O O . SER A 1 114 ? 0.299 11.161 1.513 1.00 93.50 114 SER A O 1
ATOM 876 N N . HIS A 1 115 ? 1.679 12.107 0.009 1.00 94.19 115 HIS A N 1
ATOM 877 C CA . HIS A 1 115 ? 1.704 10.933 -0.867 1.00 94.19 115 HIS A CA 1
ATOM 878 C C . HIS A 1 115 ? 2.178 9.673 -0.127 1.00 94.19 115 HIS A C 1
ATOM 880 O O . HIS A 1 115 ? 1.555 8.620 -0.249 1.00 94.19 115 HIS A O 1
ATOM 886 N N . GLU A 1 116 ? 3.214 9.794 0.712 1.00 91.50 116 GLU A N 1
ATOM 887 C CA . GLU A 1 116 ? 3.694 8.693 1.559 1.00 91.50 116 GLU A CA 1
ATOM 888 C C . GLU A 1 116 ? 2.594 8.173 2.496 1.00 91.50 116 GLU A C 1
ATOM 890 O O . GLU A 1 116 ? 2.435 6.960 2.659 1.00 91.50 116 GLU A O 1
ATOM 895 N N . SER A 1 117 ? 1.791 9.081 3.067 1.00 93.19 117 SER A N 1
ATOM 896 C CA . SER A 1 117 ? 0.706 8.695 3.970 1.00 93.19 117 SER A CA 1
ATOM 897 C C . SER A 1 117 ? -0.406 7.950 3.254 1.00 93.19 117 SER A C 1
ATOM 899 O O . SER A 1 117 ? -0.873 6.920 3.741 1.00 93.19 117 SER A O 1
ATOM 901 N N . LEU A 1 118 ? -0.800 8.429 2.072 1.00 95.88 118 LEU A N 1
ATOM 902 C CA . LEU A 1 118 ? -1.793 7.750 1.244 1.00 95.88 118 LEU A CA 1
ATOM 903 C C . LEU A 1 118 ? -1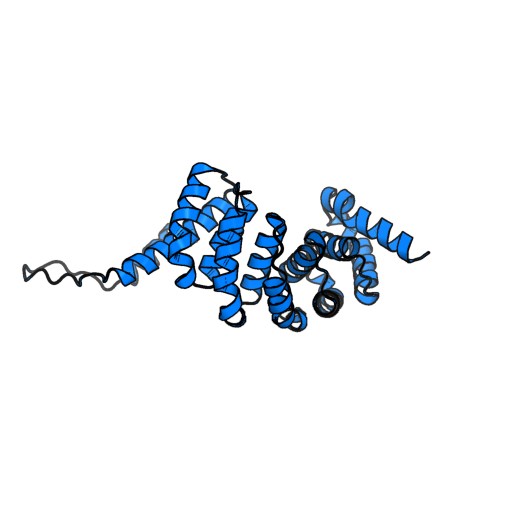.322 6.352 0.853 1.00 95.88 118 LEU A C 1
ATOM 905 O O . LEU A 1 118 ? -2.072 5.394 1.014 1.00 95.88 118 LEU A O 1
ATOM 909 N N . VAL A 1 119 ? -0.073 6.203 0.409 1.00 96.38 119 VAL A N 1
ATOM 910 C CA . VAL A 1 119 ? 0.464 4.891 0.025 1.00 96.38 119 VAL A CA 1
ATOM 911 C C . VAL A 1 119 ? 0.461 3.920 1.203 1.00 96.38 119 VAL A C 1
ATOM 913 O O . VAL A 1 119 ? 0.035 2.772 1.053 1.00 96.38 119 VAL A O 1
ATOM 916 N N . ALA A 1 120 ? 0.881 4.355 2.388 1.00 95.31 120 ALA A N 1
ATOM 917 C CA . ALA A 1 120 ? 0.866 3.501 3.569 1.00 95.31 120 ALA A CA 1
ATOM 918 C C . ALA A 1 120 ? -0.557 3.117 4.007 1.00 95.31 120 ALA A C 1
ATOM 920 O O . ALA A 1 120 ? -0.788 1.967 4.389 1.00 95.31 120 ALA A O 1
ATOM 921 N N . ILE A 1 121 ? -1.527 4.028 3.888 1.00 96.56 121 ILE A N 1
ATOM 922 C CA . ILE A 1 121 ? -2.947 3.723 4.104 1.00 96.56 121 ILE A CA 1
ATOM 923 C C . ILE A 1 121 ? -3.412 2.661 3.103 1.00 96.56 121 ILE A C 1
ATOM 925 O O . ILE A 1 121 ? -3.882 1.609 3.527 1.00 96.56 121 ILE A O 1
ATOM 929 N N . LEU A 1 122 ? -3.213 2.861 1.797 1.00 97.50 122 LEU A N 1
ATOM 930 C CA . LEU A 1 122 ? -3.612 1.890 0.767 1.00 97.50 122 LEU A CA 1
ATOM 931 C C . LEU A 1 122 ? -2.967 0.515 0.990 1.00 97.50 122 LEU A C 1
ATOM 933 O O . LEU A 1 122 ? -3.633 -0.515 0.888 1.00 97.50 122 LEU A O 1
ATOM 937 N N . THR A 1 123 ? -1.690 0.498 1.374 1.00 96.81 123 THR A N 1
ATOM 938 C CA . THR A 1 123 ? -0.958 -0.726 1.733 1.00 96.81 123 THR A CA 1
ATOM 939 C C . THR A 1 123 ? -1.599 -1.411 2.942 1.00 96.81 123 THR A C 1
ATOM 941 O O . THR A 1 123 ? -1.725 -2.632 2.964 1.00 96.81 123 THR A O 1
ATOM 944 N N . SER A 1 124 ? -2.058 -0.641 3.930 1.00 96.94 124 SER A N 1
ATOM 945 C CA . SER A 1 124 ? -2.751 -1.168 5.111 1.00 96.94 124 SER A CA 1
ATOM 946 C C . SER A 1 124 ? -4.068 -1.841 4.740 1.00 96.94 124 SER A C 1
ATOM 948 O O . SER A 1 124 ? -4.313 -2.969 5.162 1.00 96.94 124 SER A O 1
ATOM 950 N N . PHE A 1 125 ? -4.875 -1.202 3.889 1.00 96.81 125 PHE A N 1
ATOM 951 C CA . PHE A 1 125 ? -6.114 -1.781 3.355 1.00 96.81 125 PHE A CA 1
ATOM 952 C C . PHE A 1 125 ? -5.848 -3.067 2.556 1.00 96.81 125 PHE A C 1
ATOM 954 O O . PHE A 1 125 ? -6.557 -4.063 2.713 1.00 96.81 125 PHE A O 1
ATOM 961 N N . ALA A 1 126 ? -4.780 -3.078 1.759 1.00 95.75 126 ALA A N 1
ATOM 962 C CA . ALA A 1 126 ? -4.344 -4.246 1.005 1.00 95.75 126 ALA A CA 1
ATOM 963 C C . ALA A 1 126 ? -3.908 -5.418 1.901 1.00 95.75 126 ALA A C 1
ATOM 965 O O . ALA A 1 126 ? -4.296 -6.559 1.644 1.00 95.75 126 ALA A O 1
ATOM 966 N N . MET A 1 127 ? -3.162 -5.150 2.978 1.00 93.50 127 MET A N 1
ATOM 967 C CA . MET A 1 127 ? -2.735 -6.161 3.956 1.00 93.50 127 MET A CA 1
ATOM 968 C C . MET A 1 127 ? -3.927 -6.848 4.639 1.00 93.50 127 MET A C 1
ATOM 970 O O . MET A 1 127 ? -3.934 -8.074 4.761 1.00 93.50 127 MET A O 1
ATOM 974 N N . VAL A 1 128 ? -4.961 -6.086 5.016 1.00 93.50 128 VAL A N 1
ATOM 975 C CA . VAL A 1 128 ? -6.194 -6.639 5.617 1.00 93.50 128 VAL A CA 1
ATOM 976 C C . VAL A 1 128 ? -7.215 -7.130 4.585 1.00 93.50 128 VAL A C 1
ATOM 978 O O . VAL A 1 128 ? -8.267 -7.640 4.962 1.00 93.50 128 VAL A O 1
ATOM 981 N N . LYS A 1 129 ? -6.909 -7.009 3.287 1.00 91.94 129 LYS A N 1
ATOM 982 C CA . LYS A 1 129 ? -7.765 -7.419 2.161 1.00 91.94 129 LYS A CA 1
ATOM 983 C C . LYS A 1 129 ? -9.152 -6.758 2.165 1.00 91.94 129 LYS A C 1
ATOM 985 O O . LYS A 1 129 ? -10.137 -7.378 1.771 1.00 91.94 129 LYS A O 1
ATOM 990 N N . VAL A 1 130 ? -9.223 -5.495 2.587 1.00 91.94 130 VAL A N 1
ATOM 991 C CA . VAL A 1 130 ? -10.451 -4.687 2.564 1.00 91.94 130 VAL A CA 1
ATOM 992 C C . VAL A 1 130 ? -10.347 -3.667 1.437 1.00 91.94 130 VAL A C 1
ATOM 994 O O . VAL A 1 130 ? -9.419 -2.864 1.412 1.00 91.94 130 VAL A O 1
ATOM 997 N N . LEU A 1 131 ? -11.312 -3.674 0.516 1.00 93.62 131 LEU A N 1
ATOM 998 C CA . LEU A 1 131 ? -11.404 -2.688 -0.559 1.00 93.62 131 LEU A CA 1
ATOM 999 C C . LEU A 1 131 ? -12.439 -1.613 -0.209 1.00 93.62 131 LEU A C 1
ATOM 1001 O O . LEU A 1 131 ? -13.611 -1.922 -0.009 1.00 93.62 131 LEU A O 1
ATOM 1005 N N . SER A 1 132 ? -12.009 -0.350 -0.209 1.00 95.12 132 SER A N 1
ATOM 1006 C CA . SER A 1 132 ? -12.897 0.810 -0.334 1.00 95.12 132 SER A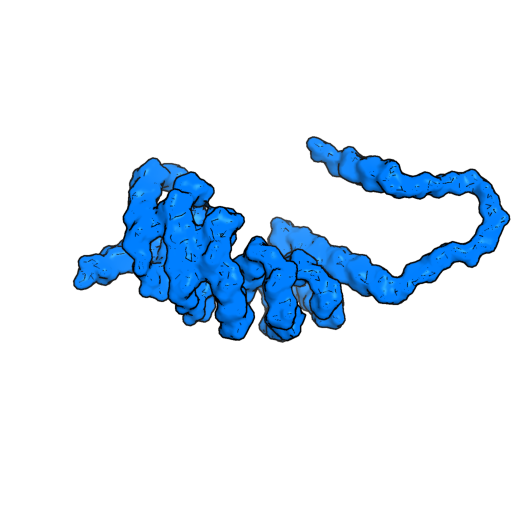 CA 1
ATOM 1007 C C . SER A 1 132 ? -12.671 1.435 -1.708 1.00 95.12 132 SER A C 1
ATOM 1009 O O . SER A 1 132 ? -11.677 2.131 -1.910 1.00 95.12 132 SER A O 1
ATOM 1011 N N . ALA A 1 133 ? -13.556 1.147 -2.667 1.00 94.94 133 ALA A N 1
ATOM 1012 C CA . ALA A 1 133 ? -13.392 1.592 -4.054 1.00 94.94 133 ALA A CA 1
ATOM 1013 C C . ALA A 1 133 ? -13.261 3.122 -4.150 1.00 94.94 133 ALA A C 1
ATOM 1015 O O . ALA A 1 133 ? -12.325 3.616 -4.767 1.00 94.94 133 ALA A O 1
ATOM 1016 N N . ASN A 1 134 ? -14.116 3.860 -3.435 1.00 94.56 134 ASN A N 1
ATOM 1017 C CA . ASN A 1 134 ? -14.092 5.324 -3.403 1.00 94.56 134 ASN A CA 1
ATOM 1018 C C . ASN A 1 134 ? -12.756 5.879 -2.889 1.00 94.56 134 ASN A C 1
ATOM 1020 O O . ASN A 1 134 ? -12.189 6.778 -3.510 1.00 94.56 134 ASN A O 1
ATOM 1024 N N . LEU A 1 135 ? -12.223 5.326 -1.792 1.00 96.00 135 LEU A N 1
ATOM 1025 C CA . LEU A 1 135 ? -10.916 5.720 -1.263 1.00 96.00 135 LEU A CA 1
ATOM 1026 C C . LEU A 1 135 ? -9.795 5.435 -2.271 1.00 96.00 135 LEU A C 1
ATOM 1028 O O . LEU A 1 135 ? -8.931 6.286 -2.476 1.00 96.00 135 LEU A O 1
ATOM 1032 N N . PHE A 1 136 ? -9.801 4.257 -2.901 1.00 97.19 136 PHE A N 1
ATOM 1033 C CA . PHE A 1 136 ? -8.784 3.881 -3.884 1.00 97.19 136 PHE A CA 1
ATOM 1034 C C . PHE A 1 136 ? -8.854 4.753 -5.141 1.00 97.19 136 PHE A C 1
ATOM 1036 O O . PHE A 1 136 ? -7.815 5.214 -5.607 1.00 97.19 136 PHE A O 1
ATOM 1043 N N . ASP A 1 137 ? -10.048 5.052 -5.648 1.00 95.81 137 ASP A N 1
ATOM 1044 C CA . ASP A 1 137 ? -10.243 5.925 -6.810 1.00 95.81 137 ASP A CA 1
ATOM 1045 C C . ASP A 1 137 ? -9.859 7.376 -6.501 1.00 95.81 137 ASP A C 1
ATOM 1047 O O . ASP A 1 137 ? -9.225 8.056 -7.310 1.00 95.81 137 ASP A O 1
ATOM 1051 N N . ALA A 1 138 ? -10.200 7.868 -5.309 1.00 94.81 138 ALA A N 1
ATOM 1052 C CA . ALA A 1 138 ? -9.801 9.199 -4.871 1.00 94.81 138 ALA A CA 1
ATOM 1053 C C . ALA A 1 138 ? -8.278 9.297 -4.691 1.00 94.81 138 ALA A C 1
ATOM 1055 O O . ALA A 1 138 ? -7.672 10.274 -5.132 1.00 94.81 138 ALA A O 1
ATOM 1056 N N . ALA A 1 139 ? -7.646 8.279 -4.100 1.00 95.75 139 ALA A N 1
ATOM 1057 C CA . ALA A 1 139 ? -6.196 8.227 -3.953 1.00 95.75 139 ALA A CA 1
ATOM 1058 C C . ALA A 1 139 ? -5.495 8.083 -5.310 1.00 95.75 139 ALA A C 1
ATOM 1060 O O . ALA A 1 139 ? -4.443 8.686 -5.513 1.00 95.75 139 ALA A O 1
ATOM 1061 N N . ALA A 1 140 ? -6.087 7.350 -6.259 1.00 95.81 140 ALA A N 1
ATOM 1062 C CA . ALA A 1 140 ? -5.547 7.196 -7.604 1.00 95.81 140 ALA A CA 1
ATOM 1063 C C . ALA A 1 140 ? -5.411 8.545 -8.321 1.00 95.81 140 ALA A C 1
ATOM 1065 O O . ALA A 1 140 ? -4.358 8.836 -8.882 1.00 95.81 140 ALA A O 1
ATOM 1066 N N . LYS A 1 141 ? -6.432 9.405 -8.219 1.00 92.50 141 LYS A N 1
ATOM 1067 C CA . LYS A 1 141 ? -6.413 10.765 -8.787 1.00 92.50 141 LYS A CA 1
ATOM 1068 C C . LYS A 1 141 ? -5.301 11.646 -8.218 1.00 92.50 141 LYS A C 1
ATOM 1070 O O . LYS A 1 141 ? -4.847 12.552 -8.900 1.00 92.50 141 LYS A O 1
ATOM 1075 N N . VAL A 1 142 ? -4.887 11.406 -6.973 1.00 92.94 142 VAL A N 1
ATOM 1076 C CA . VAL A 1 142 ? -3.793 12.150 -6.328 1.00 92.94 142 VAL A CA 1
ATOM 1077 C C . VAL A 1 142 ? -2.433 11.548 -6.691 1.00 92.94 142 VAL A C 1
ATOM 1079 O O . VAL A 1 142 ? -1.482 12.274 -6.948 1.00 92.94 142 VAL A O 1
ATOM 1082 N N . LEU A 1 143 ? -2.326 10.217 -6.710 1.00 95.81 143 LEU A N 1
ATOM 1083 C CA . LEU A 1 143 ? -1.043 9.521 -6.810 1.00 95.81 143 LEU A CA 1
ATOM 1084 C C . LEU A 1 143 ? -0.590 9.236 -8.247 1.00 95.81 143 LEU A C 1
ATOM 1086 O O . LEU A 1 143 ? 0.604 9.034 -8.450 1.00 95.81 143 LEU A O 1
ATOM 1090 N N . ALA A 1 144 ? -1.490 9.207 -9.236 1.00 93.56 144 ALA A N 1
ATOM 1091 C CA . ALA A 1 144 ? -1.147 8.830 -10.612 1.00 93.56 144 ALA A CA 1
ATOM 1092 C C . ALA A 1 144 ? -0.068 9.734 -11.231 1.00 93.56 144 ALA A C 1
ATOM 1094 O O . ALA A 1 144 ? 0.816 9.246 -11.932 1.00 93.56 144 ALA A O 1
ATOM 1095 N N . GLU A 1 145 ? -0.099 11.028 -10.914 1.00 90.56 145 GLU A N 1
ATOM 1096 C CA . GLU A 1 145 ? 0.861 12.029 -11.401 1.00 90.56 145 GLU A CA 1
ATOM 1097 C C . GLU A 1 145 ? 2.039 12.245 -10.434 1.00 90.56 145 GLU A C 1
ATOM 1099 O O . GLU A 1 145 ? 2.983 12.969 -10.735 1.00 90.56 145 GLU A O 1
ATOM 1104 N N . ALA A 1 146 ? 2.028 11.589 -9.270 1.00 92.25 146 ALA A N 1
ATOM 1105 C CA . ALA A 1 146 ? 3.040 11.762 -8.231 1.00 92.25 146 ALA A CA 1
ATOM 1106 C C . ALA A 1 146 ? 4.285 10.877 -8.421 1.00 92.25 146 ALA A C 1
ATOM 1108 O O . ALA A 1 146 ? 5.180 10.903 -7.569 1.00 92.25 146 ALA A O 1
ATOM 1109 N N . GLY A 1 147 ? 4.355 10.091 -9.502 1.00 90.12 147 GLY A N 1
ATOM 1110 C CA . GLY A 1 147 ? 5.371 9.054 -9.715 1.00 90.12 147 GLY A CA 1
ATOM 1111 C C . GLY A 1 147 ? 6.813 9.537 -9.554 1.00 90.12 147 GLY A C 1
ATOM 1112 O O . GLY A 1 147 ? 7.618 8.846 -8.934 1.00 90.12 147 GLY A O 1
ATOM 1113 N N . ASP A 1 148 ? 7.129 10.749 -10.005 1.00 90.50 148 ASP A N 1
ATOM 1114 C CA . ASP A 1 148 ? 8.486 11.307 -9.919 1.00 90.50 148 ASP A CA 1
ATOM 1115 C C . ASP A 1 148 ? 8.860 11.782 -8.506 1.00 90.50 148 ASP A C 1
ATOM 1117 O O . ASP A 1 148 ? 10.035 11.828 -8.152 1.00 90.50 148 ASP A O 1
ATOM 1121 N N . THR A 1 149 ? 7.863 12.072 -7.667 1.00 91.50 149 THR A N 1
ATOM 1122 C CA . THR A 1 149 ? 8.061 12.488 -6.266 1.00 91.50 149 THR A CA 1
ATOM 1123 C C . THR A 1 149 ? 8.061 11.315 -5.290 1.00 91.50 149 THR A C 1
ATOM 1125 O O . THR A 1 149 ? 8.578 11.426 -4.179 1.00 91.50 149 THR A O 1
ATOM 1128 N N . LEU A 1 150 ? 7.474 10.186 -5.691 1.00 95.19 150 LEU A N 1
ATOM 1129 C CA . LEU A 1 150 ? 7.392 8.995 -4.861 1.00 95.19 150 LEU A CA 1
ATOM 1130 C C . LEU A 1 150 ? 8.737 8.273 -4.792 1.00 95.19 150 LEU A C 1
ATOM 1132 O O . LEU A 1 150 ? 9.502 8.198 -5.765 1.00 95.19 150 LEU A O 1
ATOM 1136 N N . ARG A 1 151 ? 9.001 7.674 -3.628 1.00 96.25 151 ARG A N 1
ATOM 1137 C CA . ARG A 1 151 ? 10.146 6.781 -3.456 1.00 96.25 151 ARG A CA 1
ATOM 1138 C C . ARG A 1 151 ? 9.868 5.467 -4.196 1.00 96.25 151 ARG A C 1
ATOM 1140 O O . ARG A 1 151 ? 8.715 5.029 -4.250 1.00 96.25 151 ARG A O 1
ATOM 1147 N N . PRO A 1 152 ? 10.908 4.762 -4.670 1.00 95.94 152 PRO A N 1
ATOM 1148 C CA . PRO A 1 152 ? 10.772 3.444 -5.296 1.00 95.94 152 PRO A CA 1
ATOM 1149 C C . PRO A 1 152 ? 9.893 2.447 -4.523 1.00 95.94 152 PRO A C 1
ATOM 1151 O O . PRO A 1 152 ? 9.046 1.759 -5.096 1.00 95.94 152 PRO A O 1
ATOM 1154 N N . GLN A 1 153 ? 10.041 2.410 -3.194 1.00 95.00 153 GLN A N 1
ATOM 1155 C CA . GLN A 1 153 ? 9.225 1.561 -2.326 1.00 95.00 153 GLN A CA 1
ATOM 1156 C C . GLN A 1 153 ? 7.738 1.924 -2.375 1.00 95.00 153 GLN A C 1
ATOM 1158 O O . GLN A 1 153 ? 6.895 1.029 -2.379 1.00 95.00 153 GLN A O 1
ATOM 1163 N N . ASP A 1 154 ? 7.415 3.216 -2.423 1.00 96.69 154 ASP A N 1
ATOM 1164 C CA . ASP A 1 154 ? 6.033 3.683 -2.421 1.00 96.69 154 ASP A CA 1
ATOM 1165 C C . ASP A 1 154 ? 5.343 3.353 -3.748 1.00 96.69 154 ASP A C 1
ATOM 1167 O O . ASP A 1 154 ? 4.191 2.927 -3.749 1.00 96.69 154 ASP A O 1
ATOM 1171 N N . ILE A 1 155 ? 6.060 3.452 -4.873 1.00 97.56 155 ILE A N 1
ATOM 1172 C CA . ILE A 1 155 ? 5.553 3.027 -6.187 1.00 97.56 155 ILE A CA 1
ATOM 1173 C C . ILE A 1 155 ? 5.232 1.526 -6.185 1.00 97.56 155 ILE A C 1
ATOM 1175 O O . ILE A 1 155 ? 4.137 1.117 -6.587 1.00 97.56 155 ILE A O 1
ATOM 1179 N N . ALA A 1 156 ? 6.164 0.699 -5.702 1.00 96.44 156 ALA A N 1
ATOM 1180 C CA . ALA A 1 156 ? 5.974 -0.748 -5.627 1.00 96.44 156 ALA A CA 1
ATOM 1181 C C . ALA A 1 156 ? 4.803 -1.124 -4.700 1.00 96.44 156 ALA A C 1
ATOM 1183 O O . ALA A 1 156 ? 3.947 -1.924 -5.074 1.00 96.44 156 ALA A O 1
ATOM 1184 N N . ASN A 1 157 ? 4.718 -0.510 -3.518 1.00 96.44 157 ASN A N 1
ATOM 1185 C CA . ASN A 1 157 ? 3.648 -0.775 -2.556 1.00 96.44 157 ASN A CA 1
ATOM 1186 C C . ASN A 1 157 ? 2.280 -0.296 -3.053 1.00 96.44 157 ASN A C 1
ATOM 1188 O O . ASN A 1 157 ? 1.294 -1.015 -2.905 1.00 96.44 157 ASN A O 1
ATOM 1192 N N . CYS A 1 158 ? 2.216 0.886 -3.671 1.00 97.50 158 CYS A N 1
ATOM 1193 C CA . CYS A 1 158 ? 0.984 1.427 -4.234 1.00 97.50 158 CYS A CA 1
ATOM 1194 C C . CYS A 1 158 ? 0.453 0.510 -5.342 1.00 97.50 158 CYS A C 1
ATOM 1196 O O . CYS A 1 158 ? -0.658 -0.004 -5.242 1.00 97.50 158 CYS A O 1
ATOM 1198 N N . THR A 1 159 ? 1.271 0.208 -6.355 1.00 97.12 159 THR A N 1
ATOM 1199 C CA . THR A 1 159 ? 0.871 -0.693 -7.453 1.00 97.12 159 THR A CA 1
ATOM 1200 C C . THR A 1 159 ? 0.463 -2.078 -6.946 1.00 97.12 159 THR A C 1
ATOM 1202 O O . THR A 1 159 ? -0.547 -2.624 -7.397 1.00 97.12 159 THR A O 1
ATOM 1205 N N . TRP A 1 160 ? 1.177 -2.625 -5.955 1.00 97.06 160 TRP A N 1
ATOM 1206 C CA . TRP A 1 160 ? 0.800 -3.873 -5.290 1.00 97.06 160 TRP A CA 1
ATOM 1207 C C . TRP A 1 160 ? -0.559 -3.789 -4.589 1.00 97.06 160 TRP A C 1
ATOM 1209 O O . TRP A 1 160 ? -1.370 -4.700 -4.755 1.00 97.06 160 TRP A O 1
ATOM 1219 N N . ALA A 1 161 ? -0.839 -2.707 -3.857 1.00 97.75 161 ALA A N 1
ATOM 1220 C CA . ALA A 1 161 ? -2.099 -2.525 -3.141 1.00 97.75 161 ALA A CA 1
ATOM 1221 C C . ALA A 1 161 ? -3.311 -2.532 -4.089 1.00 97.75 161 ALA A C 1
ATOM 1223 O O . ALA A 1 161 ? -4.291 -3.234 -3.831 1.00 97.75 161 ALA A O 1
ATOM 1224 N N . PHE A 1 162 ? -3.223 -1.827 -5.224 1.00 97.75 162 PHE A N 1
ATOM 1225 C CA . PHE A 1 162 ? -4.263 -1.864 -6.263 1.00 97.75 162 PHE A CA 1
ATOM 1226 C C . PHE A 1 162 ? -4.389 -3.264 -6.897 1.00 97.75 162 PHE A C 1
ATOM 1228 O O . PHE A 1 162 ? -5.499 -3.739 -7.149 1.00 97.75 162 PHE A O 1
ATOM 1235 N N . ALA A 1 163 ? -3.268 -3.958 -7.131 1.00 96.19 163 ALA A N 1
ATOM 1236 C CA . ALA A 1 163 ? -3.270 -5.289 -7.738 1.00 96.19 163 ALA A CA 1
ATOM 1237 C C . ALA A 1 163 ? -3.892 -6.367 -6.831 1.00 96.19 163 ALA A C 1
ATOM 1239 O O . ALA A 1 163 ? -4.741 -7.139 -7.281 1.00 96.19 163 ALA A O 1
ATOM 1240 N N . ILE A 1 164 ? -3.491 -6.433 -5.556 1.00 95.62 164 ILE A N 1
ATOM 1241 C CA . ILE A 1 164 ? -3.901 -7.502 -4.628 1.00 95.62 164 ILE A CA 1
ATOM 1242 C C . ILE A 1 164 ? -5.377 -7.419 -4.243 1.00 95.62 164 ILE A C 1
ATOM 1244 O O . ILE A 1 164 ? -6.028 -8.452 -4.086 1.00 95.62 164 ILE A O 1
ATOM 1248 N N . LEU A 1 165 ? -5.926 -6.204 -4.177 1.00 95.81 165 LEU A N 1
ATOM 1249 C CA . LEU A 1 165 ? -7.356 -5.969 -3.974 1.00 95.81 165 LEU A CA 1
ATOM 1250 C C . LEU A 1 165 ? -8.178 -6.111 -5.260 1.00 95.81 165 LEU A C 1
ATOM 1252 O O . LEU A 1 165 ? -9.387 -5.902 -5.232 1.00 95.81 165 LEU A O 1
ATOM 1256 N N . ARG A 1 166 ? -7.543 -6.496 -6.378 1.00 94.69 166 ARG A N 1
ATOM 1257 C CA . ARG A 1 166 ? -8.180 -6.666 -7.692 1.00 94.69 166 ARG A CA 1
ATOM 1258 C C . ARG A 1 166 ? -8.923 -5.413 -8.161 1.00 94.69 166 ARG A C 1
ATOM 1260 O O . ARG A 1 166 ? -9.920 -5.516 -8.869 1.00 94.69 166 ARG A O 1
ATOM 1267 N N . HIS A 1 167 ? -8.390 -4.245 -7.817 1.00 95.94 167 HIS A N 1
ATOM 1268 C CA . HIS A 1 167 ? -8.909 -2.946 -8.233 1.00 95.94 167 HIS A CA 1
ATOM 1269 C C . HIS A 1 167 ? -7.876 -2.214 -9.100 1.00 95.94 167 HIS A C 1
ATOM 1271 O O . HIS A 1 167 ? -7.385 -1.165 -8.708 1.00 95.94 167 HIS A O 1
ATOM 1277 N N . PRO A 1 168 ? -7.428 -2.766 -10.245 1.00 90.31 168 PRO A N 1
ATOM 1278 C CA . PRO A 1 168 ? -6.374 -2.135 -11.030 1.00 90.31 168 PRO A CA 1
ATOM 1279 C C . PRO A 1 168 ? -6.863 -0.840 -11.693 1.00 90.31 168 PRO A C 1
ATOM 1281 O O . PRO A 1 168 ? -7.686 -0.882 -12.607 1.00 90.31 168 PRO A O 1
ATOM 1284 N N . HIS A 1 169 ? -6.292 0.300 -11.299 1.00 94.69 169 HIS A N 1
ATOM 1285 C CA . HIS A 1 169 ? -6.618 1.610 -11.868 1.00 94.69 169 HIS A CA 1
ATOM 1286 C C . HIS A 1 169 ? -5.662 1.969 -13.024 1.00 94.69 169 HIS A C 1
ATOM 1288 O O . HIS A 1 169 ? -4.458 2.094 -12.777 1.00 94.69 169 HIS A O 1
ATOM 1294 N N . PRO A 1 170 ? -6.139 2.148 -14.274 1.00 92.94 170 PRO A N 1
ATOM 1295 C CA . PRO A 1 170 ? -5.277 2.380 -15.438 1.00 92.94 170 PRO A CA 1
ATOM 1296 C C . PRO A 1 170 ? -4.260 3.507 -15.243 1.00 92.94 170 PRO A C 1
ATOM 1298 O O . PRO A 1 170 ? -3.080 3.299 -15.509 1.00 92.94 170 PRO A O 1
ATOM 1301 N N . ASP A 1 171 ? -4.685 4.640 -14.684 1.00 92.81 171 ASP A N 1
ATOM 1302 C CA . ASP A 1 171 ? -3.807 5.805 -14.508 1.00 92.81 171 ASP A CA 1
ATOM 1303 C C . ASP A 1 171 ? -2.675 5.545 -13.508 1.00 92.81 171 ASP A C 1
ATOM 1305 O O . ASP A 1 171 ? -1.559 6.012 -13.707 1.00 92.81 171 ASP A O 1
ATOM 1309 N N . ILE A 1 172 ? -2.913 4.722 -12.480 1.00 96.06 172 ILE A N 1
ATOM 1310 C CA . ILE A 1 172 ? -1.881 4.345 -11.504 1.00 96.06 172 ILE A CA 1
ATOM 1311 C C . ILE A 1 172 ? -0.840 3.437 -12.153 1.00 96.06 172 ILE A C 1
ATOM 1313 O O . ILE A 1 172 ? 0.358 3.655 -11.989 1.00 96.06 172 ILE A O 1
ATOM 1317 N N . PHE A 1 173 ? -1.276 2.441 -12.927 1.00 95.94 173 PHE A N 1
ATOM 1318 C CA . PHE A 1 173 ? -0.360 1.534 -13.628 1.00 95.94 173 PHE A CA 1
ATOM 1319 C C . PHE A 1 173 ? 0.325 2.198 -14.832 1.00 95.94 173 PHE A C 1
ATOM 1321 O O . PHE A 1 173 ? 1.418 1.802 -15.212 1.00 95.94 173 PHE A O 1
ATOM 1328 N N . SER A 1 174 ? -0.273 3.217 -15.442 1.00 94.69 174 SER A N 1
ATOM 1329 C CA . SER A 1 174 ? 0.387 3.978 -16.504 1.00 94.69 174 SER A CA 1
ATOM 1330 C C . SER A 1 174 ? 1.382 4.984 -15.924 1.00 94.69 174 SER A C 1
ATOM 1332 O O . SER A 1 174 ? 2.567 4.945 -16.259 1.00 94.69 174 SER A O 1
ATOM 1334 N N . GLY A 1 175 ? 0.925 5.850 -15.015 1.00 94.56 175 GLY A N 1
ATOM 1335 C CA . GLY A 1 175 ? 1.719 6.931 -14.433 1.00 94.56 175 GLY A CA 1
ATOM 1336 C C . GLY A 1 175 ? 2.881 6.412 -13.595 1.00 94.56 175 GLY A C 1
ATOM 1337 O O . GLY A 1 175 ? 4.043 6.633 -13.937 1.00 94.56 175 GLY A O 1
ATOM 1338 N N . LEU A 1 176 ? 2.593 5.617 -12.556 1.00 96.56 176 LEU A N 1
ATOM 1339 C CA . LEU A 1 176 ? 3.649 5.084 -11.688 1.00 96.56 176 LEU A CA 1
ATOM 1340 C C . LEU A 1 176 ? 4.562 4.099 -12.422 1.00 96.56 176 LEU A C 1
ATOM 1342 O O . LEU A 1 176 ? 5.749 4.014 -12.117 1.00 96.56 176 LEU A O 1
ATOM 1346 N N . GLY A 1 177 ? 4.024 3.360 -13.395 1.00 96.12 177 GLY A N 1
ATOM 1347 C CA . GLY A 1 177 ? 4.807 2.459 -14.235 1.00 96.12 177 GLY A CA 1
ATOM 1348 C C . GLY A 1 177 ? 5.819 3.175 -15.109 1.00 96.12 177 GLY A C 1
ATOM 1349 O O . GLY A 1 177 ? 6.957 2.724 -15.219 1.00 96.12 177 GLY A O 1
ATOM 1350 N N . THR A 1 178 ? 5.417 4.301 -15.697 1.00 96.00 178 THR A N 1
ATOM 1351 C CA . THR A 1 178 ? 6.293 5.123 -16.536 1.00 96.00 178 THR A CA 1
ATOM 1352 C C . THR A 1 178 ? 7.424 5.722 -15.703 1.00 96.00 178 THR A C 1
ATOM 1354 O O . THR A 1 178 ? 8.591 5.550 -16.060 1.00 96.00 178 THR A O 1
ATOM 1357 N N . SER A 1 179 ? 7.113 6.317 -14.544 1.00 96.06 179 SER A N 1
ATOM 1358 C CA . SER A 1 179 ? 8.141 6.827 -13.624 1.00 96.06 179 SER A CA 1
ATOM 1359 C C . SER A 1 179 ? 9.068 5.715 -13.121 1.00 96.06 179 SER A C 1
ATOM 1361 O O . SER A 1 179 ? 10.286 5.894 -13.086 1.00 96.06 179 SER A O 1
ATOM 1363 N N . ALA A 1 180 ? 8.531 4.536 -12.782 1.00 96.62 180 ALA A N 1
ATOM 1364 C CA . ALA A 1 180 ? 9.349 3.402 -12.354 1.00 96.62 180 ALA A CA 1
ATOM 1365 C C . ALA A 1 180 ? 10.283 2.895 -13.461 1.00 96.62 180 ALA A C 1
ATOM 1367 O O . ALA A 1 180 ? 11.436 2.582 -13.178 1.00 96.62 180 ALA A O 1
ATOM 1368 N N . ALA A 1 181 ? 9.823 2.845 -14.715 1.00 96.12 181 ALA A N 1
ATOM 1369 C CA . ALA A 1 181 ? 10.648 2.428 -15.847 1.00 96.12 181 ALA A CA 1
ATOM 1370 C C . ALA A 1 181 ? 11.858 3.358 -16.041 1.00 96.12 181 ALA A C 1
ATOM 1372 O O . ALA A 1 181 ? 12.972 2.883 -16.258 1.00 96.12 181 ALA A O 1
ATOM 1373 N N . ALA A 1 182 ? 11.655 4.672 -15.900 1.00 95.62 182 ALA A N 1
ATOM 1374 C CA . ALA A 1 182 ? 12.722 5.666 -16.011 1.00 95.62 182 ALA A CA 1
ATOM 1375 C C . ALA A 1 182 ? 13.727 5.604 -14.843 1.00 95.62 182 ALA A C 1
ATOM 1377 O O . ALA A 1 182 ? 14.912 5.891 -15.014 1.00 95.62 182 ALA A O 1
ATOM 1378 N N . ARG A 1 183 ? 13.264 5.205 -13.654 1.00 95.38 183 ARG A N 1
ATOM 1379 C CA . ARG A 1 183 ? 14.022 5.284 -12.394 1.00 95.38 183 ARG A CA 1
ATOM 1380 C C . ARG A 1 183 ? 14.374 3.927 -11.797 1.00 95.38 183 ARG A C 1
ATOM 1382 O O . ARG A 1 183 ? 14.746 3.847 -10.632 1.00 95.38 183 ARG A O 1
ATOM 1389 N N . LEU A 1 184 ? 14.298 2.847 -12.574 1.00 94.31 184 LEU A N 1
ATOM 1390 C CA . LEU A 1 184 ? 14.430 1.485 -12.044 1.00 94.31 184 LEU A CA 1
ATOM 1391 C C . LEU A 1 184 ? 15.774 1.223 -11.335 1.00 94.31 184 LEU A C 1
ATOM 1393 O O . LEU A 1 184 ? 15.843 0.429 -10.402 1.00 94.31 184 LEU A O 1
ATOM 1397 N N . HIS A 1 185 ? 16.826 1.948 -11.717 1.00 91.75 185 HIS A N 1
ATOM 1398 C CA . HIS A 1 185 ? 18.139 1.907 -11.070 1.00 91.75 185 HIS A CA 1
ATOM 1399 C C . HIS A 1 185 ? 18.127 2.385 -9.601 1.00 91.75 185 HIS A C 1
ATOM 1401 O O . HIS A 1 185 ? 18.998 1.994 -8.829 1.00 91.75 185 HIS A O 1
ATOM 1407 N N . GLU A 1 186 ? 17.139 3.190 -9.196 1.00 94.88 186 GLU A N 1
ATOM 1408 C CA . GLU A 1 186 ? 16.921 3.606 -7.803 1.00 94.88 186 GLU A CA 1
ATOM 1409 C C . GLU A 1 186 ? 16.234 2.510 -6.967 1.00 94.88 186 GLU A C 1
ATOM 1411 O O . GLU A 1 186 ? 16.237 2.564 -5.734 1.00 94.88 186 GLU A O 1
ATOM 1416 N N . PHE A 1 187 ? 15.623 1.510 -7.616 1.00 94.94 187 PHE A N 1
ATOM 1417 C CA . PHE A 1 187 ? 14.875 0.458 -6.937 1.00 94.94 187 PHE A CA 1
ATOM 1418 C C . PHE A 1 187 ? 15.824 -0.599 -6.381 1.00 94.94 187 PHE A C 1
ATOM 1420 O O . PHE A 1 187 ? 16.719 -1.119 -7.062 1.00 94.94 187 PHE A O 1
ATOM 1427 N N . ARG A 1 188 ? 15.559 -0.995 -5.136 1.00 92.44 188 ARG A N 1
ATOM 1428 C CA . ARG A 1 188 ? 16.157 -2.200 -4.563 1.00 92.44 188 ARG A CA 1
ATOM 1429 C C . ARG A 1 188 ? 15.573 -3.449 -5.234 1.00 92.44 188 ARG A C 1
ATOM 1431 O O . ARG A 1 188 ? 14.399 -3.426 -5.617 1.00 92.44 188 ARG A O 1
ATOM 1438 N N . PRO A 1 189 ? 16.332 -4.551 -5.324 1.00 89.38 189 PRO A N 1
ATOM 1439 C CA . PRO A 1 189 ? 15.865 -5.801 -5.926 1.00 89.38 189 PRO A CA 1
ATOM 1440 C C . PRO A 1 189 ? 14.494 -6.280 -5.411 1.00 89.38 189 PRO A C 1
ATOM 1442 O O . PRO A 1 189 ? 13.635 -6.694 -6.190 1.00 89.38 189 PRO A O 1
ATOM 1445 N N . GLU A 1 190 ? 14.220 -6.155 -4.110 1.00 88.81 190 GLU A N 1
ATOM 1446 C CA . GLU A 1 190 ? 12.935 -6.564 -3.527 1.00 88.81 190 GLU A CA 1
ATOM 1447 C C . GLU A 1 190 ? 11.769 -5.690 -4.006 1.00 88.81 190 GLU A C 1
ATOM 1449 O O . GLU A 1 190 ? 10.651 -6.179 -4.178 1.00 88.81 190 GLU A O 1
ATOM 1454 N N . GLN A 1 191 ? 12.025 -4.402 -4.241 1.00 93.44 191 GLN A N 1
ATOM 1455 C CA . GLN A 1 191 ? 11.030 -3.450 -4.737 1.00 93.44 191 GLN A CA 1
ATOM 1456 C C . GLN A 1 191 ? 10.724 -3.720 -6.211 1.00 93.44 191 GLN A C 1
ATOM 1458 O O . GLN A 1 191 ? 9.554 -3.720 -6.590 1.00 93.44 191 GLN A O 1
ATOM 1463 N N . VAL A 1 192 ? 11.746 -4.034 -7.018 1.00 93.25 192 VAL A N 1
ATOM 1464 C CA . VAL A 1 192 ? 11.568 -4.484 -8.411 1.00 93.25 192 VAL A CA 1
ATOM 1465 C C . VAL A 1 192 ? 10.721 -5.756 -8.454 1.00 93.25 192 VAL A C 1
ATOM 1467 O O . VAL A 1 192 ? 9.778 -5.839 -9.237 1.00 93.25 192 VAL A O 1
ATOM 1470 N N . ALA A 1 193 ? 10.992 -6.723 -7.572 1.00 90.50 193 ALA A N 1
ATOM 1471 C CA . ALA A 1 193 ? 10.220 -7.960 -7.495 1.00 90.50 193 ALA A CA 1
ATOM 1472 C C . ALA A 1 193 ? 8.744 -7.716 -7.133 1.00 90.50 193 ALA A C 1
ATOM 1474 O O . ALA A 1 193 ? 7.853 -8.308 -7.742 1.00 90.50 193 ALA A O 1
ATOM 1475 N N . VAL A 1 194 ? 8.466 -6.833 -6.164 1.00 92.56 194 VAL A N 1
ATOM 1476 C CA . VAL A 1 194 ? 7.090 -6.445 -5.799 1.00 92.56 194 VAL A CA 1
ATOM 1477 C C . 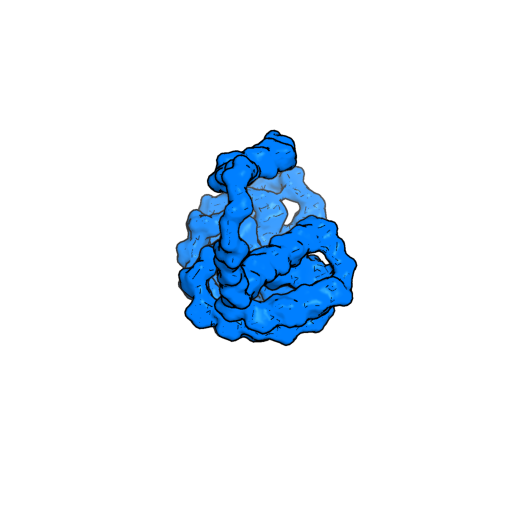VAL A 1 194 ? 6.392 -5.730 -6.952 1.00 92.56 194 VAL A C 1
ATOM 1479 O O . VAL A 1 194 ? 5.256 -6.080 -7.264 1.00 92.56 194 VAL A O 1
ATOM 1482 N N . LEU A 1 195 ? 7.069 -4.784 -7.605 1.00 94.75 195 LEU A N 1
ATOM 1483 C CA . LEU A 1 195 ? 6.534 -4.055 -8.750 1.00 94.75 195 LEU A CA 1
ATOM 1484 C C . LEU A 1 195 ? 6.181 -5.015 -9.894 1.00 94.75 195 LEU A C 1
ATOM 1486 O O . LEU A 1 195 ? 5.049 -5.020 -10.368 1.00 94.75 195 LEU A O 1
ATOM 1490 N N . ALA A 1 196 ? 7.110 -5.887 -10.287 1.00 92.19 196 ALA A N 1
ATOM 1491 C CA . ALA A 1 196 ? 6.886 -6.898 -11.317 1.00 92.19 196 ALA A CA 1
ATOM 1492 C C . ALA A 1 196 ? 5.676 -7.787 -10.978 1.00 92.19 196 ALA A C 1
ATOM 1494 O O . ALA A 1 196 ? 4.758 -7.956 -11.785 1.00 92.19 196 ALA A O 1
ATOM 1495 N N . TRP A 1 197 ? 5.619 -8.297 -9.746 1.00 91.31 197 TRP A N 1
ATOM 1496 C CA . TRP A 1 197 ? 4.507 -9.126 -9.292 1.00 91.31 197 TRP A CA 1
ATOM 1497 C C . TRP A 1 197 ? 3.166 -8.384 -9.295 1.00 91.31 197 TRP A C 1
ATOM 1499 O O . TRP A 1 197 ? 2.163 -8.957 -9.718 1.00 91.31 197 TRP A O 1
ATOM 1509 N N . ALA A 1 198 ? 3.137 -7.107 -8.905 1.00 94.31 198 ALA A N 1
ATOM 1510 C CA . ALA A 1 198 ? 1.934 -6.281 -8.957 1.00 94.31 198 ALA A CA 1
ATOM 1511 C C . ALA A 1 198 ? 1.379 -6.154 -10.387 1.00 94.31 198 ALA A C 1
ATOM 1513 O O . ALA A 1 198 ? 0.177 -6.321 -10.596 1.00 94.31 198 ALA A O 1
ATOM 1514 N N . TYR A 1 199 ? 2.240 -5.932 -11.388 1.00 93.62 199 TYR A N 1
ATOM 1515 C CA . TYR A 1 199 ? 1.825 -5.862 -12.798 1.00 93.62 199 TYR A CA 1
ATOM 1516 C C . TYR A 1 199 ? 1.315 -7.202 -13.326 1.00 93.62 199 TYR A C 1
ATOM 1518 O O . TYR A 1 199 ? 0.302 -7.238 -14.029 1.00 93.62 199 TYR A O 1
ATOM 1526 N N . ALA A 1 200 ? 1.973 -8.305 -12.954 1.00 90.88 200 ALA A N 1
ATOM 1527 C CA . ALA A 1 200 ? 1.512 -9.646 -13.304 1.00 90.88 200 ALA A CA 1
ATOM 1528 C C . ALA A 1 200 ? 0.133 -9.939 -12.694 1.00 90.88 200 ALA A C 1
ATOM 1530 O O . ALA A 1 200 ? -0.782 -10.368 -13.397 1.00 90.88 200 ALA A O 1
ATOM 1531 N N . LEU A 1 201 ? -0.045 -9.637 -11.405 1.00 91.00 201 LEU A N 1
ATOM 1532 C CA . LEU A 1 201 ? -1.295 -9.854 -10.680 1.00 91.00 201 LEU A CA 1
ATOM 1533 C C . LEU A 1 201 ? -2.446 -9.007 -11.242 1.00 91.00 201 LEU A C 1
ATOM 1535 O O . LEU A 1 201 ? -3.561 -9.505 -11.389 1.00 91.00 201 LEU A O 1
ATOM 1539 N N . ALA A 1 202 ? -2.163 -7.759 -11.618 1.00 92.00 202 ALA A N 1
ATOM 1540 C CA . ALA A 1 202 ? -3.115 -6.864 -12.269 1.00 92.00 202 ALA A CA 1
ATOM 1541 C C . ALA A 1 202 ? -3.369 -7.197 -13.752 1.00 92.00 202 ALA A C 1
ATOM 1543 O O . ALA A 1 202 ? -4.234 -6.574 -14.369 1.00 92.00 202 ALA A O 1
ATOM 1544 N N . ARG A 1 203 ? -2.621 -8.147 -14.337 1.00 90.38 203 ARG A N 1
ATOM 1545 C CA . ARG A 1 203 ? -2.631 -8.474 -15.774 1.00 90.38 203 ARG A CA 1
ATOM 1546 C C . ARG A 1 203 ? -2.435 -7.235 -16.654 1.00 90.38 203 ARG A C 1
ATOM 1548 O O . ARG A 1 203 ? -3.098 -7.067 -17.678 1.00 90.38 203 ARG A O 1
ATOM 1555 N N . ARG A 1 204 ? -1.535 -6.340 -16.239 1.00 88.94 204 ARG A N 1
ATOM 1556 C CA . ARG A 1 204 ? -1.193 -5.118 -16.974 1.00 88.94 204 ARG A CA 1
ATOM 1557 C C . ARG A 1 204 ? 0.187 -5.251 -17.593 1.00 88.94 204 ARG A C 1
ATOM 1559 O O . ARG A 1 204 ? 1.138 -5.677 -16.942 1.00 88.94 204 ARG A O 1
ATOM 1566 N N . ARG A 1 205 ? 0.295 -4.832 -18.852 1.00 85.88 205 ARG A N 1
ATOM 1567 C CA . ARG A 1 205 ? 1.557 -4.752 -19.582 1.00 85.88 205 ARG A CA 1
ATOM 1568 C C . ARG A 1 205 ? 1.854 -3.295 -19.902 1.00 85.88 205 ARG A C 1
ATOM 1570 O O . ARG A 1 205 ? 1.057 -2.635 -20.558 1.00 85.88 205 ARG A O 1
ATOM 1577 N N . LEU A 1 206 ? 3.022 -2.836 -19.468 1.00 90.81 206 LEU A N 1
ATOM 1578 C CA . LEU A 1 206 ? 3.600 -1.561 -19.870 1.00 90.81 206 LEU A CA 1
ATOM 1579 C C . LEU A 1 206 ? 4.968 -1.867 -20.475 1.00 90.81 206 LEU A C 1
ATOM 1581 O O . LEU A 1 206 ? 5.903 -2.172 -19.739 1.00 90.81 206 LEU A O 1
ATOM 1585 N N . ALA A 1 207 ? 5.063 -1.863 -21.808 1.00 90.62 207 ALA A N 1
ATOM 1586 C CA . ALA A 1 207 ? 6.255 -2.345 -22.514 1.00 90.62 207 ALA A CA 1
ATOM 1587 C C . ALA A 1 207 ? 7.569 -1.700 -22.016 1.00 90.62 207 ALA A C 1
ATOM 1589 O O . ALA A 1 207 ? 8.468 -2.466 -21.668 1.00 90.62 207 ALA A O 1
ATOM 1590 N N . PRO A 1 208 ? 7.654 -0.364 -21.817 1.00 92.19 208 PRO A N 1
ATOM 1591 C CA . PRO A 1 208 ? 8.867 0.264 -21.286 1.00 92.19 208 PRO A CA 1
ATOM 1592 C C . PRO A 1 208 ? 9.281 -0.265 -19.908 1.00 92.19 208 PRO A C 1
ATOM 1594 O O . PRO A 1 208 ? 10.459 -0.503 -19.654 1.00 92.19 208 PRO A O 1
ATOM 1597 N N . LEU A 1 209 ? 8.312 -0.491 -19.015 1.00 93.19 209 LEU A N 1
ATOM 1598 C CA . LEU A 1 209 ? 8.589 -1.028 -17.684 1.00 93.19 209 LEU A CA 1
ATOM 1599 C C . LEU A 1 209 ? 9.053 -2.483 -17.754 1.00 93.19 209 LEU A C 1
ATOM 1601 O O . LEU A 1 209 ? 9.972 -2.870 -17.038 1.00 93.19 209 LEU A O 1
ATOM 1605 N N . PHE A 1 210 ? 8.433 -3.292 -18.613 1.00 89.94 210 PHE A N 1
ATOM 1606 C CA . PHE A 1 210 ? 8.812 -4.694 -18.768 1.00 89.94 210 PHE A CA 1
ATOM 1607 C C . PHE A 1 210 ? 10.247 -4.825 -19.279 1.00 89.94 210 PHE A C 1
ATOM 1609 O O . PHE A 1 210 ? 11.029 -5.569 -18.693 1.00 89.94 210 PHE A O 1
ATOM 1616 N N . GLU A 1 211 ? 10.608 -4.071 -20.313 1.00 90.50 211 GLU A N 1
ATOM 1617 C CA . GLU A 1 211 ? 11.967 -4.055 -20.863 1.00 90.50 211 GLU A CA 1
ATOM 1618 C C . GLU A 1 211 ? 12.993 -3.580 -19.825 1.00 90.50 211 GLU A C 1
ATOM 1620 O O . GLU A 1 211 ? 14.050 -4.199 -19.666 1.00 90.50 211 GLU A O 1
ATOM 1625 N N . ALA A 1 212 ? 12.661 -2.534 -19.058 1.00 92.44 212 ALA A N 1
ATOM 1626 C CA . ALA A 1 212 ? 13.509 -2.046 -17.975 1.00 92.44 212 ALA A CA 1
ATOM 1627 C C . ALA A 1 212 ? 13.746 -3.127 -16.907 1.00 92.44 212 ALA A C 1
ATOM 1629 O O . ALA A 1 212 ? 14.893 -3.370 -16.534 1.00 92.44 212 ALA A O 1
ATOM 1630 N N . ILE A 1 213 ? 12.690 -3.823 -16.463 1.00 91.19 213 ILE A N 1
ATOM 1631 C CA . ILE A 1 213 ? 12.790 -4.903 -15.467 1.00 91.19 213 ILE A CA 1
ATOM 1632 C C . ILE A 1 213 ? 13.626 -6.069 -15.998 1.00 91.19 213 ILE A C 1
ATOM 1634 O O . ILE A 1 213 ? 14.475 -6.574 -15.269 1.00 91.19 213 ILE A O 1
ATOM 1638 N N . GLN A 1 214 ? 13.447 -6.486 -17.256 1.00 88.06 214 GLN A N 1
ATOM 1639 C CA . GLN A 1 214 ? 14.261 -7.560 -17.842 1.00 88.06 214 GLN A CA 1
ATOM 1640 C C . GLN A 1 214 ? 15.747 -7.199 -17.835 1.00 88.06 214 GLN A C 1
ATOM 1642 O O . GLN A 1 214 ? 16.575 -7.985 -17.372 1.00 88.06 214 GLN A O 1
ATOM 1647 N N . LYS A 1 215 ? 16.081 -5.995 -18.312 1.00 88.75 215 LYS A N 1
ATOM 1648 C CA . LYS A 1 215 ? 17.461 -5.503 -18.343 1.00 88.75 215 LYS A CA 1
ATOM 1649 C C . LYS A 1 215 ? 18.066 -5.438 -16.941 1.00 88.75 215 LYS A C 1
ATOM 1651 O O . LYS A 1 215 ? 19.215 -5.832 -16.749 1.00 88.75 215 LYS A O 1
ATOM 1656 N N . ASP A 1 216 ? 17.293 -4.962 -15.973 1.00 88.81 216 ASP A N 1
ATOM 1657 C CA . ASP A 1 216 ? 17.725 -4.812 -14.590 1.00 88.81 216 ASP A CA 1
ATOM 1658 C C . ASP A 1 216 ? 17.955 -6.155 -13.889 1.00 88.81 216 ASP A C 1
ATOM 1660 O O . ASP A 1 216 ? 19.003 -6.356 -13.275 1.00 88.81 216 ASP A O 1
ATOM 1664 N N . VAL A 1 217 ? 17.034 -7.110 -14.053 1.00 86.25 217 VAL A N 1
ATOM 1665 C CA . VAL A 1 217 ? 17.177 -8.464 -13.506 1.00 86.25 217 VAL A CA 1
ATOM 1666 C C . VAL A 1 217 ? 18.405 -9.149 -14.097 1.00 86.25 217 VAL A C 1
ATOM 1668 O O . VAL A 1 217 ? 19.189 -9.708 -13.342 1.00 86.25 217 VAL A O 1
ATOM 1671 N N . VAL A 1 218 ? 18.640 -9.061 -15.411 1.00 86.19 218 VAL A N 1
ATOM 1672 C CA . VAL A 1 218 ? 19.850 -9.632 -16.036 1.00 86.19 218 VAL A CA 1
ATOM 1673 C C . VAL A 1 218 ? 21.122 -8.969 -15.499 1.00 86.19 218 VAL A C 1
ATOM 1675 O O . VAL A 1 218 ? 22.091 -9.660 -15.191 1.00 86.19 218 VAL A O 1
ATOM 1678 N N . GLY A 1 219 ? 21.122 -7.642 -15.349 1.00 85.25 219 GLY A N 1
ATOM 1679 C CA . GLY A 1 219 ? 22.287 -6.891 -14.876 1.00 85.25 219 GLY A CA 1
ATOM 1680 C C . GLY A 1 219 ? 22.587 -7.059 -13.383 1.00 85.25 219 GLY A C 1
ATOM 1681 O O . GLY A 1 219 ? 23.745 -6.956 -12.983 1.00 85.25 219 GLY A O 1
ATOM 1682 N N . ARG A 1 220 ? 21.567 -7.319 -12.554 1.00 85.38 220 ARG A N 1
ATOM 1683 C CA . ARG A 1 220 ? 21.677 -7.343 -11.085 1.00 85.38 220 ARG A CA 1
ATOM 1684 C C . ARG A 1 220 ? 21.227 -8.651 -10.436 1.00 85.38 220 ARG A C 1
ATOM 1686 O O . ARG A 1 220 ? 21.052 -8.663 -9.223 1.00 85.38 220 ARG A O 1
ATOM 1693 N N . TYR A 1 221 ? 21.070 -9.753 -11.177 1.00 80.38 221 TYR A N 1
ATOM 1694 C CA . TYR A 1 221 ? 20.466 -10.997 -10.660 1.00 80.38 221 TYR A CA 1
ATOM 1695 C C . TYR A 1 221 ? 21.088 -11.499 -9.342 1.00 80.38 221 TYR A C 1
ATOM 1697 O O . TYR A 1 221 ? 20.370 -11.989 -8.478 1.00 80.38 221 TYR A O 1
ATOM 1705 N N . GLN A 1 222 ? 22.402 -11.322 -9.156 1.00 84.19 222 GLN A N 1
ATOM 1706 C CA . GLN A 1 222 ? 23.131 -11.731 -7.945 1.00 84.19 222 GLN A CA 1
ATOM 1707 C C . GLN A 1 222 ? 22.739 -10.942 -6.687 1.00 84.19 222 GLN A C 1
ATOM 1709 O O . GLN A 1 222 ? 22.975 -11.404 -5.576 1.00 84.19 222 GLN A O 1
ATOM 1714 N N . GLN A 1 223 ? 22.164 -9.748 -6.848 1.00 84.50 223 GLN A N 1
ATOM 1715 C CA . GLN A 1 223 ? 21.718 -8.893 -5.745 1.00 84.50 223 GLN A CA 1
ATOM 1716 C C . GLN A 1 223 ? 20.305 -9.250 -5.271 1.00 84.50 223 GLN A C 1
ATOM 1718 O O . GLN A 1 223 ? 19.872 -8.769 -4.226 1.00 84.50 223 GLN A O 1
ATOM 1723 N N . PHE A 1 224 ? 19.566 -10.071 -6.021 1.00 77.50 224 PHE A N 1
ATOM 1724 C CA . PHE A 1 224 ? 18.247 -10.513 -5.598 1.00 77.50 224 PHE A CA 1
ATOM 1725 C C . PHE A 1 224 ? 18.379 -11.669 -4.605 1.00 77.50 224 PHE A C 1
ATOM 1727 O O . PHE A 1 224 ? 19.027 -12.677 -4.883 1.00 77.50 224 PHE A O 1
ATOM 1734 N N . ASN A 1 225 ? 17.696 -11.556 -3.466 1.00 80.31 225 ASN A N 1
ATOM 1735 C CA . ASN A 1 225 ? 17.498 -12.698 -2.578 1.00 80.31 225 ASN A CA 1
ATOM 1736 C C . ASN A 1 225 ? 16.767 -13.831 -3.349 1.00 80.31 225 ASN A C 1
ATOM 1738 O O . ASN A 1 225 ? 15.769 -13.539 -4.026 1.00 80.31 225 ASN A O 1
ATOM 1742 N N . PRO A 1 226 ? 17.216 -15.099 -3.234 1.00 76.19 226 PRO A N 1
ATOM 1743 C CA . PRO A 1 226 ? 16.525 -16.274 -3.764 1.00 76.19 226 PRO A CA 1
ATOM 1744 C C . PRO A 1 226 ? 15.001 -16.279 -3.578 1.00 76.19 226 PRO A C 1
ATOM 1746 O O . PRO A 1 226 ? 14.286 -16.592 -4.528 1.00 76.19 226 PRO A O 1
ATOM 1749 N N . ASP A 1 227 ? 14.486 -15.858 -2.420 1.00 74.94 227 ASP A N 1
ATOM 1750 C CA . ASP A 1 227 ? 13.039 -15.845 -2.145 1.00 74.94 227 ASP A CA 1
ATOM 1751 C C . ASP A 1 227 ? 12.274 -14.874 -3.063 1.00 74.94 227 ASP A C 1
ATOM 1753 O O . ASP A 1 227 ? 11.172 -15.160 -3.543 1.00 74.94 227 ASP A O 1
ATOM 1757 N N . SER A 1 228 ? 12.878 -13.720 -3.355 1.00 71.62 228 SER A N 1
ATOM 1758 C CA . SER A 1 228 ? 12.304 -12.707 -4.248 1.00 71.62 228 SER A CA 1
ATOM 1759 C C . SER A 1 228 ? 12.280 -13.186 -5.703 1.00 71.62 228 SER A C 1
ATOM 1761 O O . SER A 1 228 ? 11.297 -12.936 -6.411 1.00 71.62 228 SER A O 1
ATOM 1763 N N . LEU A 1 229 ? 13.330 -13.898 -6.136 1.00 67.94 229 LEU A N 1
ATOM 1764 C CA . LEU A 1 229 ? 13.423 -14.500 -7.471 1.00 67.94 229 LEU A CA 1
ATOM 1765 C C . LEU A 1 229 ? 12.431 -15.654 -7.644 1.00 67.94 229 LEU A C 1
ATOM 1767 O O . LEU A 1 229 ? 11.676 -15.679 -8.616 1.00 67.94 229 LEU A O 1
ATOM 1771 N N . ALA A 1 230 ? 12.412 -16.585 -6.689 1.00 67.88 230 ALA A N 1
ATOM 1772 C CA . ALA A 1 230 ? 11.611 -17.801 -6.757 1.00 67.88 230 ALA A CA 1
ATOM 1773 C C . ALA A 1 230 ? 10.108 -17.534 -6.618 1.00 67.88 230 ALA A C 1
ATOM 1775 O O . ALA A 1 230 ? 9.313 -18.219 -7.258 1.00 67.88 230 ALA A O 1
ATOM 1776 N N . GLY A 1 231 ? 9.705 -16.547 -5.812 1.00 75.81 231 GLY A N 1
ATOM 1777 C CA . GLY A 1 231 ? 8.293 -16.241 -5.579 1.00 75.81 231 GLY A CA 1
ATOM 1778 C C . GLY A 1 231 ? 7.719 -15.215 -6.555 1.00 75.81 231 GLY A C 1
ATOM 1779 O O . GLY A 1 231 ? 6.880 -15.523 -7.394 1.00 75.81 231 GLY A O 1
ATOM 1780 N N . LYS A 1 232 ? 8.132 -13.955 -6.409 1.00 78.25 232 LYS A N 1
ATOM 1781 C CA . LYS A 1 232 ? 7.468 -12.810 -7.055 1.00 78.25 232 LYS A CA 1
ATOM 1782 C C . LYS A 1 232 ? 7.862 -12.656 -8.524 1.00 78.25 232 LYS A C 1
ATOM 1784 O O . LYS A 1 232 ? 6.998 -12.459 -9.379 1.00 78.25 232 LYS A O 1
ATOM 1789 N N . LEU A 1 233 ? 9.157 -12.769 -8.822 1.00 73.69 233 LEU A N 1
ATOM 1790 C CA . LEU A 1 233 ? 9.672 -12.592 -10.183 1.00 73.69 233 LEU A CA 1
ATOM 1791 C C . LEU A 1 233 ? 9.372 -13.784 -11.093 1.00 73.69 233 LEU A C 1
ATOM 1793 O O . LEU A 1 233 ? 9.107 -13.571 -12.271 1.00 73.69 233 LEU A O 1
ATOM 1797 N N . SER A 1 234 ? 9.341 -15.014 -10.576 1.00 73.12 234 SER A N 1
ATOM 1798 C CA . SER A 1 234 ? 8.970 -16.202 -11.361 1.00 73.12 234 SER A CA 1
ATOM 1799 C C . SER A 1 234 ? 7.533 -16.125 -11.896 1.00 73.12 234 SER A C 1
ATOM 1801 O O . SER A 1 234 ? 7.283 -16.423 -13.068 1.00 73.12 234 SER A O 1
ATOM 1803 N N . VAL A 1 235 ? 6.591 -15.643 -11.076 1.00 71.12 235 VAL A N 1
ATOM 1804 C CA . VAL A 1 235 ? 5.205 -15.385 -11.490 1.00 71.12 235 VAL A CA 1
ATOM 1805 C C . VAL A 1 235 ? 5.187 -14.336 -12.594 1.00 71.12 235 VAL A C 1
ATOM 1807 O O . VAL A 1 235 ? 4.536 -14.521 -13.615 1.00 71.12 235 VAL A O 1
ATOM 1810 N N . TRP A 1 236 ? 5.946 -13.253 -12.457 1.00 70.44 236 TRP A N 1
ATOM 1811 C CA . TRP A 1 236 ? 5.998 -12.251 -13.516 1.00 70.44 236 TRP A CA 1
ATOM 1812 C C . TRP A 1 236 ? 6.637 -12.776 -14.812 1.00 70.44 236 TRP A C 1
ATOM 1814 O O . TRP A 1 236 ? 6.086 -12.550 -15.887 1.00 70.44 236 TRP A O 1
ATOM 1824 N N . LEU A 1 237 ? 7.741 -13.525 -14.731 1.00 70.56 237 LEU A N 1
ATOM 1825 C CA . LEU A 1 237 ? 8.417 -14.112 -15.892 1.00 70.56 237 LEU A CA 1
ATOM 1826 C C . LEU A 1 237 ? 7.494 -15.072 -16.651 1.00 70.56 237 LEU A C 1
ATOM 1828 O O . LEU A 1 237 ? 7.367 -14.958 -17.869 1.00 70.56 237 LEU A O 1
ATOM 1832 N N . THR A 1 238 ? 6.790 -15.957 -15.941 1.00 70.12 238 THR A N 1
ATOM 1833 C CA . THR A 1 238 ? 5.809 -16.871 -16.554 1.00 70.12 238 THR A CA 1
ATOM 1834 C C . THR A 1 238 ? 4.659 -16.112 -17.219 1.00 70.12 238 THR A C 1
ATOM 1836 O O . THR A 1 238 ? 4.315 -16.409 -18.362 1.00 70.12 238 THR A O 1
ATOM 1839 N N . PHE A 1 239 ? 4.119 -15.070 -16.578 1.00 67.25 239 PHE A N 1
ATOM 1840 C CA . PHE A 1 239 ? 3.096 -14.213 -17.189 1.00 67.25 239 PHE A CA 1
ATOM 1841 C C . PHE A 1 239 ? 3.613 -13.437 -18.408 1.00 67.25 239 PHE A C 1
ATOM 1843 O O . PHE A 1 239 ? 2.894 -13.308 -19.397 1.00 67.25 239 PHE A O 1
ATOM 1850 N N . SER A 1 240 ? 4.851 -12.937 -18.369 1.00 63.22 240 SER A N 1
ATOM 1851 C CA . SER A 1 240 ? 5.457 -12.229 -19.500 1.00 63.22 240 SER A CA 1
ATOM 1852 C C . SER A 1 240 ? 5.623 -13.130 -20.723 1.00 63.22 240 SER A C 1
ATOM 1854 O O . SER A 1 240 ? 5.360 -12.679 -21.832 1.00 63.22 240 SER A O 1
ATOM 1856 N N . MET A 1 241 ? 5.980 -14.403 -20.520 1.00 60.16 241 MET A N 1
ATOM 1857 C CA . MET A 1 241 ? 6.077 -15.392 -21.595 1.00 60.16 241 MET A CA 1
ATOM 1858 C C . MET A 1 241 ? 4.699 -15.736 -22.169 1.00 60.16 241 MET A C 1
ATOM 1860 O O . MET A 1 241 ? 4.557 -15.837 -23.380 1.00 60.16 241 MET A O 1
ATOM 1864 N N . LEU A 1 242 ? 3.675 -15.855 -21.317 1.00 58.12 242 LEU A N 1
ATOM 1865 C CA . LEU A 1 242 ? 2.303 -16.149 -21.746 1.00 58.12 242 LEU A CA 1
ATOM 1866 C C . LEU A 1 242 ? 1.635 -15.000 -22.515 1.00 58.12 242 LEU A C 1
ATOM 1868 O O . LEU A 1 242 ? 0.742 -15.258 -23.307 1.00 58.12 242 LEU A O 1
ATOM 1872 N N . LEU A 1 243 ? 2.041 -13.748 -22.283 1.00 55.88 243 LEU A N 1
ATOM 1873 C CA . LEU A 1 243 ? 1.537 -12.568 -23.004 1.00 55.88 243 LEU A CA 1
ATOM 1874 C C . LEU A 1 243 ? 2.307 -12.266 -24.304 1.00 55.88 243 LEU A C 1
ATOM 1876 O O . LEU A 1 243 ? 1.955 -11.320 -25.005 1.00 55.88 243 LEU A O 1
ATOM 1880 N N . LEU A 1 244 ? 3.385 -13.005 -24.583 1.00 51.78 244 LEU A N 1
ATOM 1881 C CA . LEU A 1 244 ? 4.154 -12.935 -25.833 1.00 51.78 244 LEU A CA 1
ATOM 1882 C C . LEU A 1 244 ? 3.709 -13.996 -26.862 1.00 51.78 244 LEU A C 1
ATOM 1884 O O . LEU A 1 244 ? 4.263 -14.026 -27.960 1.00 51.78 244 LEU A O 1
ATOM 1888 N N . LEU A 1 245 ? 2.732 -14.840 -26.508 1.00 42.28 245 LEU A N 1
ATOM 1889 C CA . LEU A 1 245 ? 2.041 -15.804 -27.373 1.00 42.28 245 LEU A CA 1
ATOM 1890 C C . LEU A 1 245 ? 0.635 -15.291 -27.700 1.00 42.28 245 LEU A C 1
ATOM 1892 O O . LEU A 1 245 ? 0.193 -15.527 -28.845 1.00 42.28 245 LEU A O 1
#

Foldseek 3Di:
DDPVVVVVVVVVPDDDDDDDDDDDPPPPPCPPVNVLLVVLVVLLVVLLVCLVVLPADQVVLVVSLVSCLVSLLVHQLSSLLSNLLSCLSNVHPPCVVSLVSNCVNCLVCVVRHDLQSLLSNLLSCQSNLHDDPSSLVSNLVVCLQCQQVDQLQSLLSNLLSCLSNLNHDPSSCVRNLVSCLVVVVRDQLLSLLSNLQSCLSNVHDDPSSVVSSVVCCVVCVVRHDPVSCVPRVVSSVVSVVVVVD

pLDDT: mean 81.76, std 19.96, range [27.75, 97.75]

Secondary structure (DSSP, 8-state):
--HHHHHHHHHTTSPP---------------HHHHHHHHHHHHHHHHHHHHHHT---HHHHHHHHHHHGGGGGG--HHHHHHHHHHHHHTT-TT-HHHHHHHHHHHGGGGGGS-HHHHHHHHHHHHHTT---HHHHHHHHHHHTT-TTTS-HHHHHHHHHHHHHTT---HHHHHHHHHHHHHTGGGS-HHHHHHHHHHHHHTT---HHHHHHHHHHHHHHGGGS-HHHIIIIIHHHHHHHHHTT-

InterPro domains:
  IPR050870 FAST kinase domain-containing [PTHR21228] (42-214)

Organism: Symbiodinium pilosum (NCBI:txid2952)